Protein AF-A0A924Z8R0-F1 (afdb_monomer_lite)

Secondary structure (DSSP, 8-state):
---PPPPHHHHHHTTTTGGG-EEEE-SS-EEEE-TT-TT-GGGSEEEESSPPPGGGHHHHHHHHIIIIITT-TT--EEEEEE-S--TT-PPPHHHHHHSEEEEEE-----TTSPPPPPP-SS--S-EEEEE--HHHHHHHHHHHHHTTS-TT-HHHHHHHHHHHHHHHHHHHHTTS---EEEEETTB--SSS--STTT----SS--EEEEEEEEPP---

Radius of gyration: 19.9 Å; chains: 1; bounding box: 44×35×58 Å

Foldseek 3Di:
DDQDDAPPLLCVVCLLQVVQWDWDDDPFFIAIARLVCLPPQSNFETEGQAQDEPVCVVVRVVVSCVRGVPPPPSHQKYKYWYRAFCPPDDHHPVLVVFWDKDKDWAADDDPPDDDDDPDDPDPQVDKDKDFDPCVPCVVVVLVLLLVPPDPPPSPVSSVVVSVSVVSVVVCVVVVSDTDIAMPTNPHRPSVSRPPRPPPNDHDDTGMIMMIMGRDDDDD

pLDDT: mean 75.54, std 18.57, range [22.17, 95.56]

Structure (mmCIF, N/CA/C/O backbone):
data_AF-A0A924Z8R0-F1
#
_entry.id   AF-A0A924Z8R0-F1
#
loop_
_atom_site.group_PDB
_atom_site.id
_atom_site.type_symbol
_atom_site.label_atom_id
_atom_site.label_alt_id
_atom_site.label_comp_id
_atom_site.label_asym_id
_atom_site.label_entity_id
_atom_site.label_seq_id
_atom_site.pdbx_PDB_ins_code
_atom_site.Cartn_x
_atom_site.Cartn_y
_atom_site.Cartn_z
_atom_site.occupancy
_atom_site.B_iso_or_equiv
_atom_site.auth_seq_id
_atom_site.auth_comp_id
_atom_site.auth_asym_id
_atom_site.auth_atom_id
_atom_site.pdbx_PDB_model_num
ATOM 1 N N . MET A 1 1 ? -20.589 -13.938 4.435 1.00 45.47 1 MET A N 1
ATOM 2 C CA . MET A 1 1 ? -20.603 -12.456 4.492 1.00 45.47 1 MET A CA 1
ATOM 3 C C . MET A 1 1 ? -20.112 -11.920 3.158 1.00 45.47 1 MET A C 1
ATOM 5 O O . MET A 1 1 ? -19.122 -12.464 2.680 1.00 45.47 1 MET A O 1
ATOM 9 N N . PRO A 1 2 ? -20.768 -10.913 2.559 1.00 46.19 2 PRO A N 1
ATOM 10 C CA . PRO A 1 2 ? -20.310 -10.342 1.298 1.00 46.19 2 PRO A CA 1
ATOM 11 C C . PRO A 1 2 ? -18.936 -9.692 1.486 1.00 46.19 2 PRO A C 1
ATOM 13 O O . PRO A 1 2 ? -18.680 -9.018 2.488 1.00 46.19 2 PRO A O 1
ATOM 16 N N . LEU A 1 3 ? -18.044 -9.938 0.530 1.00 54.59 3 LEU A N 1
ATOM 17 C CA . LEU A 1 3 ? -16.771 -9.244 0.431 1.00 54.59 3 LEU A CA 1
ATOM 18 C C . LEU A 1 3 ? -17.096 -7.776 0.121 1.00 54.59 3 LEU A C 1
ATOM 20 O O . LEU A 1 3 ? -17.642 -7.478 -0.936 1.00 54.59 3 LEU A O 1
ATOM 24 N N . ILE A 1 4 ? -16.840 -6.872 1.065 1.00 70.12 4 ILE A N 1
ATOM 25 C CA . ILE A 1 4 ? -16.970 -5.437 0.803 1.00 70.12 4 ILE A CA 1
ATOM 26 C C . ILE A 1 4 ? -15.694 -5.014 0.091 1.00 70.12 4 ILE A C 1
ATOM 28 O O . ILE A 1 4 ? -14.604 -5.132 0.661 1.00 70.12 4 ILE A O 1
ATOM 32 N N . ASP A 1 5 ? -15.826 -4.541 -1.144 1.00 72.12 5 ASP A N 1
ATOM 33 C CA . ASP A 1 5 ? -14.703 -3.921 -1.827 1.00 72.12 5 ASP A CA 1
ATOM 34 C C . ASP A 1 5 ? -14.447 -2.528 -1.238 1.00 72.12 5 ASP A C 1
ATOM 36 O O . ASP A 1 5 ? -15.386 -1.743 -1.067 1.00 72.12 5 ASP A O 1
ATOM 40 N N . PRO A 1 6 ? -13.187 -2.208 -0.896 1.00 75.62 6 PRO A N 1
ATOM 41 C CA . PRO A 1 6 ? -12.850 -0.875 -0.436 1.00 75.62 6 PRO A CA 1
ATOM 42 C C . PRO A 1 6 ? -13.004 0.142 -1.584 1.00 75.62 6 PRO A C 1
ATOM 44 O O . PRO A 1 6 ? -13.028 -0.240 -2.760 1.00 75.62 6 PRO A O 1
ATOM 47 N N . PRO A 1 7 ? -13.085 1.446 -1.271 1.00 78.50 7 PRO A N 1
ATOM 48 C CA . PRO A 1 7 ? -13.105 2.483 -2.296 1.00 78.50 7 PRO A CA 1
ATOM 49 C C . PRO A 1 7 ? -11.844 2.431 -3.165 1.00 78.50 7 PRO A C 1
ATOM 51 O O . PRO A 1 7 ? -10.823 1.865 -2.769 1.00 78.50 7 PRO A O 1
ATOM 54 N N . LEU A 1 8 ? -11.912 3.027 -4.361 1.00 77.69 8 LEU A N 1
ATOM 55 C CA . LEU A 1 8 ? -10.840 2.957 -5.361 1.00 77.69 8 LEU A CA 1
ATOM 56 C C . LEU A 1 8 ? -9.472 3.373 -4.800 1.00 77.69 8 LEU A C 1
ATOM 58 O O . LEU A 1 8 ? -8.494 2.670 -5.036 1.00 77.69 8 LEU A O 1
ATOM 62 N N . SER A 1 9 ? -9.421 4.447 -4.005 1.00 77.62 9 SER A N 1
ATOM 63 C CA . SER A 1 9 ? -8.202 4.919 -3.333 1.00 77.62 9 SER A CA 1
ATOM 64 C C . SER A 1 9 ? -7.510 3.806 -2.544 1.00 77.62 9 SER A C 1
ATOM 66 O O . SER A 1 9 ? -6.328 3.528 -2.734 1.00 77.62 9 SER A O 1
ATOM 68 N N . TRP A 1 10 ? -8.280 3.081 -1.740 1.00 79.12 10 TRP A N 1
ATOM 69 C CA . TRP A 1 10 ? -7.789 1.973 -0.931 1.00 79.12 10 TRP A CA 1
ATOM 70 C C . TRP A 1 10 ? -7.533 0.700 -1.744 1.00 79.12 10 TRP A C 1
ATOM 72 O O . TRP A 1 10 ? -6.612 -0.051 -1.434 1.00 79.12 10 TRP A O 1
ATOM 82 N N . ARG A 1 11 ? -8.284 0.444 -2.822 1.00 81.00 11 ARG A N 1
ATOM 83 C CA . ARG A 1 11 ? -7.977 -0.665 -3.746 1.00 81.00 11 ARG A CA 1
ATOM 84 C C . ARG A 1 11 ? -6.598 -0.497 -4.375 1.00 81.00 11 ARG A C 1
ATOM 86 O O . ARG A 1 11 ? -5.865 -1.483 -4.464 1.00 81.00 11 ARG A O 1
ATOM 93 N N . THR A 1 12 ? -6.256 0.723 -4.782 1.00 75.31 12 THR A N 1
ATOM 94 C CA . THR A 1 12 ? -4.938 1.040 -5.338 1.00 75.31 12 THR A CA 1
ATOM 95 C C . THR A 1 12 ? -3.857 0.954 -4.271 1.00 75.31 12 THR A C 1
ATOM 97 O O . THR A 1 12 ? -2.838 0.316 -4.515 1.00 75.31 12 THR A O 1
ATOM 100 N N . GLU A 1 13 ? -4.103 1.472 -3.064 1.00 77.69 13 GLU A N 1
ATOM 101 C CA . GLU A 1 13 ? -3.151 1.352 -1.949 1.00 77.69 13 GLU A CA 1
ATOM 102 C C . GLU A 1 13 ? -2.808 -0.114 -1.640 1.00 77.69 13 GLU A C 1
ATOM 104 O O . GLU A 1 13 ? -1.662 -0.480 -1.373 1.00 77.69 13 GLU A O 1
ATOM 109 N N . PHE A 1 14 ? -3.796 -1.002 -1.764 1.00 78.19 14 PHE A N 1
ATOM 110 C CA . PHE A 1 14 ? -3.580 -2.428 -1.583 1.00 78.19 14 PHE A CA 1
ATOM 111 C C . PHE A 1 14 ? -3.133 -3.165 -2.835 1.00 78.19 14 PHE A C 1
ATOM 113 O O . PHE A 1 14 ? -2.886 -4.354 -2.711 1.00 78.19 14 PHE A O 1
ATOM 120 N N . ILE A 1 15 ? -2.980 -2.563 -4.015 1.00 77.25 15 ILE A N 1
ATOM 121 C CA . ILE A 1 15 ? -2.815 -3.328 -5.267 1.00 77.25 15 ILE A CA 1
ATOM 122 C C . ILE A 1 15 ? -1.658 -4.344 -5.208 1.00 77.25 15 ILE A C 1
ATOM 124 O O . ILE A 1 15 ? -1.820 -5.502 -5.595 1.00 77.25 15 ILE A O 1
ATOM 128 N N . LEU A 1 16 ? -0.531 -3.961 -4.597 1.00 76.38 16 LEU A N 1
ATOM 129 C CA . LEU A 1 16 ? 0.653 -4.817 -4.436 1.00 76.38 16 LEU A CA 1
ATOM 130 C C . LEU A 1 16 ? 0.544 -5.816 -3.273 1.00 76.38 16 LEU A C 1
ATOM 132 O O . LEU A 1 16 ? 1.262 -6.816 -3.225 1.00 76.38 16 LEU A O 1
ATOM 136 N N . HIS A 1 17 ? -0.341 -5.544 -2.318 1.00 78.00 17 HIS A N 1
ATOM 137 C CA . HIS A 1 17 ? -0.505 -6.298 -1.074 1.00 78.00 17 HIS A CA 1
ATOM 138 C C . HIS A 1 17 ? -1.787 -7.133 -1.052 1.00 78.00 17 HIS A C 1
ATOM 140 O O . HIS A 1 17 ? -1.912 -8.043 -0.235 1.00 78.00 17 HIS A O 1
ATOM 146 N N . ARG A 1 18 ? -2.709 -6.883 -1.987 1.00 79.00 18 ARG A N 1
ATOM 147 C CA . ARG A 1 18 ? -4.044 -7.469 -2.082 1.00 79.00 18 ARG A CA 1
ATOM 148 C C . ARG A 1 18 ? -4.028 -8.993 -2.036 1.00 79.00 18 ARG A C 1
ATOM 150 O O . ARG A 1 18 ? -4.877 -9.529 -1.332 1.00 79.00 18 ARG A O 1
ATOM 157 N N . PRO A 1 19 ? -3.092 -9.712 -2.696 1.00 79.75 19 PRO A N 1
ATOM 158 C CA . PRO A 1 19 ? -3.053 -11.172 -2.602 1.00 79.75 19 PRO A CA 1
ATOM 159 C C . PRO A 1 19 ? -2.764 -11.699 -1.191 1.00 79.75 19 PRO A C 1
ATOM 161 O O . PRO A 1 19 ? -3.078 -12.845 -0.897 1.00 79.75 19 PRO A O 1
ATOM 164 N N . ALA A 1 20 ? -2.121 -10.896 -0.341 1.00 82.06 20 ALA A N 1
ATOM 165 C CA . ALA A 1 20 ? -1.782 -11.250 1.034 1.00 82.06 20 ALA A CA 1
ATOM 166 C C . ALA A 1 20 ? -2.708 -10.588 2.069 1.00 82.06 20 ALA A C 1
ATOM 168 O O . ALA A 1 20 ? -2.547 -10.842 3.262 1.00 82.06 20 ALA A O 1
ATOM 169 N N . ALA A 1 21 ? -3.642 -9.740 1.626 1.00 86.88 21 ALA A N 1
ATOM 170 C CA . ALA A 1 21 ? -4.527 -8.982 2.494 1.00 86.88 21 ALA A CA 1
ATOM 171 C C . ALA A 1 21 ? -5.828 -9.749 2.764 1.00 86.88 21 ALA A C 1
ATOM 173 O O . ALA A 1 21 ? -6.568 -10.105 1.845 1.00 86.88 21 ALA A O 1
ATOM 174 N N . GLN A 1 22 ? -6.144 -9.936 4.040 1.00 90.56 22 GLN A N 1
ATOM 175 C CA . GLN A 1 22 ? -7.456 -10.350 4.515 1.00 90.56 22 GLN A CA 1
ATOM 176 C C . GLN A 1 22 ? -8.307 -9.095 4.707 1.00 90.56 22 GLN A C 1
ATOM 178 O O . GLN A 1 22 ? -7.985 -8.245 5.537 1.00 90.56 22 GLN A O 1
ATOM 183 N N . ILE A 1 23 ? -9.391 -8.982 3.939 1.00 89.50 23 ILE A N 1
ATOM 184 C CA . ILE A 1 23 ? -10.324 -7.854 4.016 1.00 89.50 23 ILE A CA 1
ATOM 185 C C . ILE A 1 23 ? -11.683 -8.383 4.455 1.00 89.50 23 ILE A C 1
ATOM 187 O O . ILE A 1 23 ? -12.284 -9.208 3.769 1.00 89.50 23 ILE A O 1
ATOM 191 N N . THR A 1 24 ? -12.156 -7.922 5.609 1.00 90.81 24 THR A N 1
ATOM 192 C CA . THR A 1 24 ? -13.422 -8.373 6.199 1.00 90.81 24 THR A CA 1
ATOM 193 C C . THR A 1 24 ? -14.307 -7.188 6.547 1.00 90.81 24 THR A C 1
ATOM 195 O O . THR A 1 24 ? -13.890 -6.312 7.302 1.00 90.81 24 THR A O 1
ATOM 198 N N . GLY A 1 25 ? -15.543 -7.189 6.045 1.00 90.44 25 GLY A N 1
ATOM 199 C CA . GLY A 1 25 ? -16.549 -6.197 6.417 1.00 90.44 25 GLY A CA 1
ATOM 200 C C . GLY A 1 25 ? -16.995 -6.334 7.876 1.00 90.44 25 GLY A C 1
ATOM 201 O O . GLY A 1 25 ? -17.084 -7.443 8.420 1.00 90.44 25 GLY A O 1
ATOM 202 N N . ARG A 1 26 ? -17.285 -5.198 8.506 1.00 91.44 26 ARG A N 1
ATOM 203 C CA . ARG A 1 26 ? -17.927 -5.053 9.817 1.00 91.44 26 ARG A CA 1
ATOM 204 C C . ARG A 1 26 ? -19.049 -4.021 9.699 1.00 91.44 26 ARG A C 1
ATOM 206 O O . ARG A 1 26 ? -19.142 -3.323 8.696 1.00 91.44 26 ARG A O 1
ATOM 213 N N . ALA A 1 27 ? -19.911 -3.953 10.710 1.00 88.44 27 ALA A N 1
ATOM 214 C CA . ALA A 1 27 ? -21.029 -3.009 10.715 1.00 88.44 27 ALA A CA 1
ATOM 215 C C . ALA A 1 27 ? -20.557 -1.543 10.627 1.00 88.44 27 ALA A C 1
ATOM 217 O O . ALA A 1 27 ? -21.210 -0.720 9.996 1.00 88.44 27 ALA A O 1
ATOM 218 N N . ASP A 1 28 ? -19.403 -1.240 11.223 1.00 88.19 28 ASP A N 1
ATOM 219 C CA . ASP A 1 28 ? -18.863 0.107 11.409 1.00 88.19 28 ASP A CA 1
ATOM 220 C C . ASP A 1 28 ? -17.592 0.402 10.590 1.00 88.19 28 ASP A C 1
ATOM 222 O O . ASP A 1 28 ? -17.177 1.557 10.506 1.00 88.19 28 ASP A O 1
ATOM 226 N N . CYS A 1 29 ? -16.951 -0.616 10.006 1.00 92.19 29 CYS A N 1
ATOM 227 C CA . CYS A 1 29 ? -15.680 -0.467 9.293 1.00 92.19 29 CYS A CA 1
ATOM 228 C C . CYS A 1 29 ? -15.386 -1.632 8.334 1.00 92.19 29 CYS A C 1
ATOM 230 O O . CYS A 1 29 ? -16.093 -2.642 8.292 1.00 92.19 29 CYS A O 1
ATOM 232 N N . ILE A 1 30 ? -14.293 -1.517 7.583 1.00 92.12 30 ILE A N 1
ATOM 233 C CA . ILE A 1 30 ? -13.660 -2.640 6.885 1.00 92.12 30 ILE A CA 1
ATOM 234 C C . ILE A 1 30 ? -12.342 -2.940 7.599 1.00 92.12 30 ILE A C 1
ATOM 236 O O . ILE A 1 30 ? -11.487 -2.071 7.692 1.00 92.12 30 ILE A O 1
ATOM 240 N N . ALA A 1 31 ? -12.149 -4.160 8.095 1.00 93.44 31 ALA A N 1
ATOM 241 C CA . ALA A 1 31 ? -10.882 -4.553 8.709 1.00 93.44 31 ALA A CA 1
ATOM 242 C C . ALA A 1 31 ? -9.931 -5.120 7.650 1.00 93.44 31 ALA A C 1
ATOM 244 O O . ALA A 1 31 ? -10.287 -6.084 6.963 1.00 93.44 31 ALA A O 1
ATOM 245 N N . VAL A 1 32 ? -8.729 -4.551 7.557 1.00 91.75 32 VAL A N 1
ATOM 246 C CA . VAL A 1 32 ? -7.658 -4.999 6.660 1.00 91.75 32 VAL A CA 1
ATOM 247 C C . VAL A 1 32 ? -6.500 -5.548 7.476 1.00 91.75 32 VAL A C 1
ATOM 249 O O . VAL A 1 32 ? -6.034 -4.893 8.403 1.00 91.75 32 VAL A O 1
ATOM 252 N N . ARG A 1 33 ? -6.038 -6.753 7.131 1.00 92.81 33 ARG A N 1
ATOM 253 C CA . ARG A 1 33 ? -4.901 -7.421 7.779 1.00 92.81 33 ARG A CA 1
ATOM 254 C C . ARG A 1 33 ? -3.972 -8.035 6.748 1.00 92.81 33 ARG A C 1
ATOM 256 O O . ARG A 1 33 ? -4.427 -8.734 5.847 1.00 92.81 33 ARG A O 1
ATOM 263 N N . THR A 1 34 ? -2.671 -7.837 6.911 1.00 89.81 34 THR A N 1
ATOM 264 C CA . THR A 1 34 ? -1.639 -8.368 6.010 1.00 89.81 34 THR A CA 1
ATOM 265 C C . THR A 1 34 ? -0.589 -9.124 6.819 1.00 89.81 34 THR A C 1
ATOM 267 O O . THR A 1 34 ? 0.529 -8.649 7.005 1.00 89.81 34 THR A O 1
ATOM 270 N N . ASP A 1 35 ? -0.943 -10.305 7.335 1.00 86.62 35 ASP A N 1
ATOM 271 C CA . ASP A 1 35 ? -0.138 -11.038 8.335 1.00 86.62 35 ASP A CA 1
ATOM 272 C C . ASP A 1 35 ? 1.314 -11.303 7.885 1.00 86.62 35 ASP A C 1
ATOM 274 O O . ASP A 1 35 ? 2.239 -11.276 8.689 1.00 86.62 35 ASP A O 1
ATOM 278 N N . ARG A 1 36 ? 1.548 -11.479 6.576 1.00 83.06 36 ARG A N 1
ATOM 279 C CA . ARG A 1 36 ? 2.895 -11.681 6.001 1.00 83.06 36 ARG A CA 1
ATOM 280 C C . ARG A 1 36 ? 3.756 -10.411 5.937 1.00 83.06 36 ARG A C 1
ATOM 282 O O . ARG A 1 36 ? 4.860 -10.459 5.399 1.00 83.06 36 ARG A O 1
ATOM 289 N N . ASN A 1 37 ? 3.242 -9.270 6.387 1.00 83.62 37 ASN A N 1
ATOM 290 C CA . ASN A 1 37 ? 3.955 -7.999 6.408 1.00 83.62 37 ASN A CA 1
ATOM 291 C C . ASN A 1 37 ? 3.505 -7.140 7.608 1.00 83.62 37 ASN A C 1
ATOM 293 O O . ASN A 1 37 ? 2.769 -6.170 7.418 1.00 83.62 37 ASN A O 1
ATOM 297 N N . PRO A 1 38 ? 3.898 -7.499 8.845 1.00 85.19 38 PRO A N 1
ATOM 298 C CA . PRO A 1 38 ? 3.450 -6.817 10.063 1.00 85.19 38 PRO A CA 1
ATOM 299 C C . PRO A 1 38 ? 3.946 -5.370 10.177 1.00 85.19 38 PRO A C 1
ATOM 301 O O . PRO A 1 38 ? 3.399 -4.608 10.957 1.00 85.19 38 PRO A O 1
ATOM 304 N N . THR A 1 39 ? 4.945 -4.960 9.396 1.00 82.75 39 THR A N 1
ATOM 305 C CA . THR A 1 39 ? 5.450 -3.578 9.384 1.00 82.75 39 THR A CA 1
ATOM 306 C C . THR A 1 39 ? 4.704 -2.672 8.401 1.00 82.75 39 THR A C 1
ATOM 308 O O . THR A 1 39 ? 4.959 -1.475 8.351 1.00 82.75 39 THR A O 1
ATOM 311 N N . PHE A 1 40 ? 3.769 -3.202 7.605 1.00 85.25 40 PHE A N 1
ATOM 312 C CA . PHE A 1 40 ? 2.986 -2.393 6.672 1.00 85.25 40 PHE A CA 1
ATOM 313 C C . PHE A 1 40 ? 1.759 -1.801 7.363 1.00 85.25 40 PHE A C 1
ATOM 315 O O . PHE A 1 40 ? 0.721 -2.456 7.430 1.00 85.25 40 PHE A O 1
ATOM 322 N N . HIS A 1 41 ? 1.885 -0.560 7.838 1.00 87.12 41 HIS A N 1
ATOM 323 C CA . HIS A 1 41 ? 0.875 0.115 8.662 1.00 87.12 41 HIS A CA 1
ATOM 324 C C . HIS A 1 41 ? -0.515 0.120 8.019 1.00 87.12 41 HIS A C 1
ATOM 326 O O . HIS A 1 41 ? -1.487 -0.371 8.590 1.00 87.12 41 HIS A O 1
ATOM 332 N N . ARG A 1 42 ? -0.603 0.561 6.761 1.00 86.50 42 ARG A N 1
ATOM 333 C CA . ARG A 1 42 ? -1.869 0.587 6.012 1.00 86.50 42 ARG A CA 1
ATOM 334 C C . ARG A 1 42 ? -2.446 -0.808 5.760 1.00 86.50 42 ARG A C 1
ATOM 336 O O . ARG A 1 42 ? -3.649 -0.953 5.581 1.00 86.50 42 ARG A O 1
ATOM 343 N N . GLY A 1 43 ? -1.618 -1.851 5.813 1.00 89.19 43 GLY A N 1
ATOM 344 C CA . GLY A 1 43 ? -2.030 -3.250 5.704 1.00 89.19 43 GLY A CA 1
ATOM 345 C C . GLY A 1 43 ? -2.655 -3.848 6.958 1.00 89.19 43 GLY A C 1
ATOM 346 O O . GLY A 1 43 ? -3.080 -5.002 6.887 1.00 89.19 43 GLY A O 1
ATOM 347 N N . HIS A 1 44 ? -2.691 -3.106 8.067 1.00 92.62 44 HIS A N 1
ATOM 348 C CA . HIS A 1 44 ? -3.226 -3.515 9.364 1.00 92.62 44 HIS A CA 1
ATOM 349 C C . HIS A 1 44 ? -4.026 -2.363 9.961 1.00 92.62 44 HIS A C 1
ATOM 351 O O . HIS A 1 44 ? -3.542 -1.654 10.832 1.00 92.62 44 HIS A O 1
ATOM 357 N N . CYS A 1 45 ? -5.249 -2.144 9.485 1.00 93.81 45 CYS A N 1
ATOM 358 C CA . CYS A 1 45 ? -6.082 -1.051 9.984 1.00 93.81 45 CYS A CA 1
ATOM 359 C C . CYS A 1 45 ? -7.586 -1.326 9.811 1.00 93.81 45 CYS A C 1
ATOM 361 O O . CYS A 1 45 ? -7.995 -2.065 8.905 1.00 93.81 45 CYS A O 1
ATOM 363 N N . PRO A 1 46 ? -8.445 -0.740 10.664 1.00 94.12 46 PRO A N 1
ATOM 364 C CA . PRO A 1 46 ? -9.833 -0.497 10.320 1.00 94.12 46 PRO A CA 1
ATOM 365 C C . PRO A 1 46 ? -9.926 0.690 9.348 1.00 94.12 46 PRO A C 1
ATOM 367 O O . PRO A 1 46 ? -9.388 1.766 9.609 1.00 94.12 46 PRO A O 1
ATOM 370 N N . LEU A 1 47 ? -10.649 0.497 8.247 1.00 92.25 47 LEU A N 1
ATOM 371 C CA . LEU A 1 47 ? -11.047 1.550 7.318 1.00 92.25 47 LEU A CA 1
ATOM 372 C C . LEU A 1 47 ? -12.433 2.059 7.698 1.00 92.25 47 LEU A C 1
ATOM 374 O O . LEU A 1 47 ? -13.418 1.311 7.654 1.00 92.25 47 LEU A O 1
ATOM 378 N N . LEU A 1 48 ? -12.495 3.326 8.076 1.00 91.06 48 LEU A N 1
ATOM 379 C CA . LEU A 1 48 ? -13.697 4.032 8.481 1.00 91.06 48 LEU A CA 1
ATOM 380 C C . LEU A 1 48 ? -14.274 4.801 7.295 1.00 91.06 48 LEU A C 1
ATOM 382 O O . LEU A 1 48 ? -13.539 5.371 6.490 1.00 91.06 48 LEU A O 1
ATOM 386 N N . ARG A 1 49 ? -15.607 4.855 7.221 1.00 86.50 49 ARG A N 1
ATOM 387 C CA . ARG A 1 49 ? -16.306 5.641 6.193 1.00 86.50 49 ARG A CA 1
ATOM 388 C C . ARG A 1 49 ? -16.122 7.147 6.344 1.00 86.50 49 ARG A C 1
ATOM 390 O O . ARG A 1 49 ? -16.236 7.839 5.345 1.00 86.50 49 ARG A O 1
ATOM 397 N N . GLY A 1 50 ? -15.897 7.597 7.576 1.00 85.31 50 GLY A N 1
ATOM 398 C CA . GLY A 1 50 ? -15.814 8.984 8.019 1.00 85.31 50 GLY A CA 1
ATOM 399 C C . GLY A 1 50 ? -14.667 9.153 9.008 1.00 85.31 50 GLY A C 1
ATOM 400 O O . GLY A 1 50 ? -14.257 8.171 9.637 1.00 85.31 50 GLY A O 1
ATOM 401 N N . ALA A 1 51 ? -14.174 10.382 9.169 1.00 83.75 51 ALA A N 1
ATOM 402 C CA . ALA A 1 51 ? -13.314 10.694 10.304 1.00 83.75 51 ALA A CA 1
ATOM 403 C C . ALA A 1 51 ? -14.094 10.424 11.609 1.00 83.75 51 ALA A C 1
ATOM 405 O O . ALA A 1 51 ? -15.274 10.780 11.687 1.00 83.75 51 ALA A O 1
ATOM 406 N N . PRO A 1 52 ? -13.497 9.747 12.607 1.00 85.62 52 PRO A N 1
ATOM 407 C CA . PRO A 1 52 ? -14.141 9.595 13.910 1.00 85.62 52 PRO A CA 1
ATOM 408 C C . PRO A 1 52 ? -14.260 10.966 14.584 1.00 85.62 52 PRO A C 1
ATOM 410 O O . PRO A 1 52 ? -13.459 11.836 14.283 1.00 85.62 52 PRO A O 1
ATOM 413 N N . ALA A 1 53 ? -15.206 11.166 15.503 1.00 85.00 53 ALA A N 1
ATOM 414 C CA . ALA A 1 53 ? -15.144 12.309 16.416 1.00 85.00 53 ALA A CA 1
ATOM 415 C C . ALA A 1 53 ? -14.087 12.065 17.513 1.00 85.00 53 ALA A C 1
ATOM 417 O O . ALA A 1 53 ? -13.723 10.915 17.774 1.00 85.00 53 ALA A O 1
ATOM 418 N N . ASP A 1 54 ? -13.647 13.113 18.218 1.00 83.12 54 ASP A N 1
ATOM 419 C CA . ASP A 1 54 ? -12.715 12.973 19.354 1.00 83.12 54 ASP A CA 1
ATOM 420 C C . ASP A 1 54 ? -13.235 12.001 20.420 1.00 83.12 54 ASP A C 1
ATOM 422 O O . ASP A 1 54 ? -12.493 11.167 20.944 1.00 83.12 54 ASP A O 1
ATOM 426 N N . THR A 1 55 ? -14.537 12.061 20.701 1.00 84.00 55 THR A N 1
ATOM 427 C CA . THR A 1 55 ? -15.216 11.178 21.660 1.00 84.00 55 THR A CA 1
ATOM 428 C C . THR A 1 55 ? -15.202 9.710 21.235 1.00 84.00 55 THR A C 1
ATOM 430 O O . THR A 1 55 ? -15.324 8.826 22.081 1.00 84.00 55 THR A O 1
ATOM 433 N N . ASP A 1 56 ? -15.011 9.429 19.944 1.00 87.50 56 ASP A N 1
ATOM 434 C CA . ASP A 1 56 ? -15.004 8.072 19.400 1.00 87.50 56 ASP A CA 1
ATOM 435 C C . ASP A 1 56 ? -13.600 7.461 19.355 1.00 87.50 56 ASP A C 1
ATOM 437 O O . ASP A 1 56 ? -13.465 6.258 19.112 1.00 87.50 56 ASP A O 1
ATOM 441 N N . LEU A 1 57 ? -12.538 8.245 19.568 1.00 87.19 57 LEU A N 1
ATOM 442 C CA . LEU A 1 57 ? -11.166 7.795 19.326 1.00 87.19 57 LEU A CA 1
ATOM 443 C C . LEU A 1 57 ? -10.785 6.592 20.199 1.00 87.19 57 LEU A C 1
ATOM 445 O O . LEU A 1 57 ? -10.213 5.616 19.704 1.00 87.19 57 LEU A O 1
ATOM 449 N N . ALA A 1 58 ? -11.180 6.608 21.475 1.00 89.06 58 ALA A N 1
ATOM 450 C CA . ALA A 1 58 ? -10.980 5.485 22.391 1.00 89.06 58 ALA A CA 1
ATOM 451 C C . ALA A 1 58 ? -11.686 4.212 21.892 1.00 89.06 58 ALA A C 1
ATOM 453 O O . ALA A 1 58 ? -11.097 3.129 21.877 1.00 89.06 58 ALA A O 1
ATOM 454 N N . HIS A 1 59 ? -12.919 4.349 21.394 1.00 91.06 59 HIS A N 1
ATOM 455 C CA . HIS A 1 59 ? -13.643 3.240 20.784 1.00 91.06 59 HIS A CA 1
ATOM 456 C C . HIS A 1 59 ? -12.914 2.718 19.537 1.00 91.06 59 HIS A C 1
ATOM 458 O O . HIS A 1 59 ? -12.754 1.508 19.378 1.00 91.06 59 HIS A O 1
ATOM 464 N N . ARG A 1 60 ? -12.407 3.600 18.664 1.00 91.44 60 ARG A N 1
ATOM 465 C CA . ARG A 1 60 ? -11.663 3.187 17.460 1.00 91.44 60 ARG A CA 1
ATOM 466 C C . ARG A 1 60 ? -10.361 2.461 17.788 1.00 91.44 60 ARG A C 1
ATOM 468 O O . ARG A 1 60 ? -10.068 1.459 17.136 1.00 91.44 60 ARG A O 1
ATOM 475 N N . ARG A 1 61 ? -9.633 2.883 18.826 1.00 91.75 61 ARG A N 1
ATOM 476 C CA . ARG A 1 61 ? -8.457 2.155 19.337 1.00 91.75 61 ARG A CA 1
ATOM 477 C C . ARG A 1 61 ? -8.836 0.755 19.829 1.00 91.75 61 ARG A C 1
ATOM 479 O O . ARG A 1 61 ? -8.244 -0.222 19.383 1.00 91.75 61 ARG A O 1
ATOM 486 N N . ALA A 1 62 ? -9.905 0.624 20.615 1.00 93.00 62 ALA A N 1
ATOM 487 C CA . ALA A 1 62 ? -10.387 -0.687 21.059 1.00 93.00 62 ALA A CA 1
ATOM 488 C C . ALA A 1 62 ? -10.812 -1.598 19.885 1.00 93.00 62 ALA A C 1
ATOM 490 O O . ALA A 1 62 ? -10.590 -2.815 19.903 1.00 93.00 62 ALA A O 1
ATOM 491 N N . ARG A 1 63 ? -11.390 -1.020 18.819 1.00 94.44 63 ARG A N 1
ATOM 492 C CA . ARG A 1 63 ? -11.700 -1.751 17.579 1.00 94.44 63 ARG A CA 1
ATOM 493 C C . ARG A 1 63 ? -10.437 -2.204 16.857 1.00 94.44 63 ARG A C 1
ATOM 495 O O . ARG A 1 63 ? -10.409 -3.345 16.401 1.00 94.44 63 ARG A O 1
ATOM 502 N N . PHE A 1 64 ? -9.408 -1.361 16.770 1.00 95.50 64 PHE A N 1
ATOM 503 C CA . PHE A 1 64 ? -8.102 -1.762 16.247 1.00 95.50 64 PHE A CA 1
ATOM 504 C C . PHE A 1 64 ? -7.543 -2.948 17.036 1.00 95.50 64 PHE A C 1
ATOM 506 O O . PHE A 1 64 ? -7.202 -3.967 16.437 1.00 95.50 64 PHE A O 1
ATOM 513 N N . ASP A 1 65 ? -7.533 -2.872 18.366 1.00 95.31 65 ASP A N 1
ATOM 514 C CA . ASP A 1 65 ? -6.995 -3.952 19.192 1.00 95.31 65 ASP A CA 1
ATOM 515 C C . ASP A 1 65 ? -7.742 -5.266 18.958 1.00 95.31 65 ASP A C 1
ATOM 517 O O . ASP A 1 65 ? -7.130 -6.300 18.699 1.00 95.31 65 ASP A O 1
ATOM 521 N N . THR A 1 66 ? -9.073 -5.217 18.938 1.00 95.56 66 THR A N 1
ATOM 522 C CA . THR A 1 66 ? -9.915 -6.408 18.760 1.00 95.56 66 THR A CA 1
ATOM 523 C C . THR A 1 66 ? -9.796 -7.010 17.358 1.00 95.56 66 THR A C 1
ATOM 525 O O . THR A 1 66 ? -9.720 -8.227 17.194 1.00 95.56 66 THR A O 1
ATOM 528 N N . LEU A 1 67 ? -9.840 -6.172 16.320 1.00 95.25 67 LEU A N 1
ATOM 529 C CA . LEU A 1 67 ? -9.947 -6.635 14.934 1.00 95.25 67 LEU A CA 1
ATOM 530 C C . LEU A 1 67 ? -8.586 -6.905 14.295 1.00 95.25 67 LEU A C 1
ATOM 532 O O . LEU A 1 67 ? -8.493 -7.758 13.410 1.00 95.25 67 LEU A O 1
ATOM 536 N N . ILE A 1 68 ? -7.561 -6.163 14.714 1.00 95.56 68 ILE A N 1
ATOM 537 C CA . ILE A 1 68 ? -6.261 -6.084 14.051 1.00 95.56 68 ILE A CA 1
ATOM 538 C C . ILE A 1 68 ? -5.137 -6.549 14.979 1.00 95.56 68 ILE A C 1
ATOM 540 O O . ILE A 1 68 ? -4.360 -7.403 14.568 1.00 95.56 68 ILE A O 1
ATOM 544 N N . ALA A 1 69 ? -5.038 -6.066 16.220 1.00 94.94 69 ALA A N 1
ATOM 545 C CA . ALA A 1 69 ? -3.870 -6.361 17.062 1.00 94.94 69 ALA A CA 1
ATOM 546 C C . ALA A 1 69 ? -3.937 -7.709 17.801 1.00 94.94 69 ALA A C 1
ATOM 548 O O . ALA A 1 69 ? -2.900 -8.327 18.049 1.00 94.94 69 ALA A O 1
ATOM 549 N N . ALA A 1 70 ? -5.137 -8.177 18.151 1.00 93.50 70 ALA A N 1
ATOM 550 C CA . ALA A 1 70 ? -5.334 -9.365 18.975 1.00 93.50 70 ALA A CA 1
ATOM 551 C C . ALA A 1 70 ? -4.608 -10.593 18.398 1.00 93.50 70 ALA A C 1
ATOM 553 O O . ALA A 1 70 ? -4.792 -10.957 17.233 1.00 93.50 70 ALA A O 1
ATOM 554 N N . GLY A 1 71 ? -3.763 -11.217 19.227 1.00 91.50 71 GLY A N 1
ATOM 555 C CA . GLY A 1 71 ? -2.956 -12.384 18.855 1.00 91.50 71 GLY A CA 1
ATOM 556 C C . GLY A 1 71 ? -1.779 -12.091 17.916 1.00 91.50 71 GLY A C 1
ATOM 557 O O . GLY A 1 71 ? -1.173 -13.029 17.405 1.00 91.50 71 GLY A O 1
ATOM 558 N N . ARG A 1 72 ? -1.438 -10.818 17.667 1.00 91.69 72 ARG A N 1
ATOM 559 C CA . ARG A 1 72 ? -0.362 -10.414 16.746 1.00 91.69 72 ARG A CA 1
ATOM 560 C C . ARG A 1 72 ? 0.713 -9.601 17.472 1.00 91.69 72 ARG A C 1
ATOM 562 O O . ARG A 1 72 ? 0.833 -8.396 17.248 1.00 91.69 72 ARG A O 1
ATOM 569 N N . PRO A 1 73 ? 1.569 -10.247 18.286 1.00 89.56 73 PRO A N 1
ATOM 570 C CA . PRO A 1 73 ? 2.613 -9.569 19.046 1.00 89.56 73 PRO A CA 1
ATOM 571 C C . PRO A 1 73 ? 3.745 -9.026 18.171 1.00 89.56 73 PRO A C 1
ATOM 573 O O . PRO A 1 73 ? 4.716 -8.548 18.728 1.00 89.56 73 PRO A O 1
ATOM 576 N N . ALA A 1 74 ? 3.679 -9.096 16.839 1.00 88.12 74 ALA A N 1
ATOM 577 C CA . ALA A 1 74 ? 4.619 -8.426 15.936 1.00 88.12 74 ALA A CA 1
ATOM 578 C C . ALA A 1 74 ? 4.140 -7.025 15.506 1.00 88.12 74 ALA A C 1
ATOM 580 O O . ALA A 1 74 ? 4.926 -6.257 14.958 1.00 88.12 74 ALA A O 1
ATOM 581 N N . LEU A 1 75 ? 2.868 -6.677 15.744 1.00 91.06 75 LEU A N 1
ATOM 582 C CA . LEU A 1 75 ? 2.351 -5.339 15.461 1.00 91.06 75 LEU A CA 1
ATOM 583 C C . LEU A 1 75 ? 2.823 -4.359 16.546 1.00 91.06 75 LEU A C 1
ATOM 585 O O . LEU A 1 75 ? 2.695 -4.620 17.744 1.00 91.06 75 LEU A O 1
ATOM 589 N N . ARG A 1 76 ? 3.423 -3.250 16.109 1.00 89.25 76 ARG A N 1
ATOM 590 C CA . ARG A 1 76 ? 4.063 -2.211 16.945 1.00 89.25 76 ARG A CA 1
ATOM 591 C C . ARG A 1 76 ? 3.550 -0.803 16.615 1.00 89.25 76 ARG A C 1
ATOM 593 O O . ARG A 1 76 ? 4.219 0.181 16.901 1.00 89.25 76 ARG A O 1
ATOM 600 N N . HIS A 1 77 ? 2.401 -0.718 15.956 1.00 90.50 77 HIS A N 1
ATOM 601 C CA . HIS A 1 77 ? 1.787 0.530 15.518 1.00 90.50 77 HIS A CA 1
ATOM 602 C C . HIS A 1 77 ? 0.271 0.443 15.679 1.00 90.50 77 HIS A C 1
ATOM 604 O O . HIS A 1 77 ? -0.292 -0.653 15.750 1.00 90.50 77 HIS A O 1
ATOM 610 N N . VAL A 1 78 ? -0.379 1.605 15.666 1.00 92.19 78 VAL A N 1
ATOM 611 C CA . VAL A 1 78 ? -1.826 1.731 15.481 1.00 92.19 78 VAL A CA 1
ATOM 612 C C . VAL A 1 78 ? -2.057 2.562 14.230 1.00 92.19 78 VAL A C 1
ATOM 614 O O . VAL A 1 78 ? -1.529 3.665 14.121 1.00 92.19 78 VAL A O 1
ATOM 617 N N . ALA A 1 79 ? -2.840 2.032 13.295 1.00 93.25 79 ALA A N 1
ATOM 618 C CA . ALA A 1 79 ? -3.205 2.727 12.068 1.00 93.25 79 ALA A CA 1
ATOM 619 C C . ALA A 1 79 ? -4.724 2.734 11.902 1.00 93.25 79 ALA A C 1
ATOM 621 O O . ALA A 1 79 ? -5.378 1.712 12.118 1.00 93.25 79 ALA A O 1
ATOM 622 N N . ILE A 1 80 ? -5.281 3.875 11.503 1.00 91.56 80 ILE A N 1
ATOM 623 C CA . ILE A 1 80 ? -6.699 4.043 11.171 1.00 91.56 80 ILE A CA 1
ATOM 624 C C . ILE A 1 80 ? -6.773 4.640 9.768 1.00 91.56 80 ILE A C 1
ATOM 626 O O . ILE A 1 80 ? -6.173 5.678 9.493 1.00 91.56 80 ILE A O 1
ATOM 630 N N . GLY A 1 81 ? -7.497 3.971 8.874 1.00 90.62 81 GLY A N 1
ATOM 631 C CA . GLY A 1 81 ? -7.745 4.480 7.531 1.00 90.62 81 GLY A CA 1
ATOM 632 C C . GLY A 1 81 ? -9.085 5.197 7.458 1.00 90.62 81 GLY A C 1
ATOM 633 O O . GLY A 1 81 ? -10.074 4.703 7.995 1.00 90.62 81 GLY A O 1
ATOM 634 N N . ILE A 1 82 ? -9.141 6.331 6.768 1.00 88.19 82 ILE A N 1
ATOM 635 C CA . ILE A 1 82 ? -10.378 7.064 6.495 1.00 88.19 82 ILE A CA 1
ATOM 636 C C . ILE A 1 82 ? -10.613 7.039 4.984 1.00 88.19 82 ILE A C 1
ATOM 638 O O . ILE A 1 82 ? -9.703 7.257 4.181 1.00 88.19 82 ILE A O 1
ATOM 642 N N . THR A 1 83 ? -11.832 6.695 4.573 1.00 84.31 83 THR A N 1
ATOM 643 C CA . THR A 1 83 ? -12.166 6.564 3.149 1.00 84.31 83 THR A CA 1
ATOM 644 C C . THR A 1 83 ? -12.823 7.799 2.549 1.00 84.31 83 THR A C 1
ATOM 646 O O . THR A 1 83 ? -12.860 7.912 1.326 1.00 84.31 83 THR A O 1
ATOM 649 N N . THR A 1 84 ? -13.387 8.684 3.371 1.00 79.31 84 THR A N 1
ATOM 650 C CA . THR A 1 84 ? -13.948 9.955 2.898 1.00 79.31 84 THR A CA 1
ATOM 651 C C . THR A 1 84 ? -12.842 10.881 2.404 1.00 79.31 84 THR A C 1
ATOM 653 O O . THR A 1 84 ? -11.798 10.959 3.056 1.00 79.31 84 THR A O 1
ATOM 656 N N . PRO A 1 85 ? -13.094 11.631 1.318 1.00 72.81 85 PRO A N 1
ATOM 657 C CA . PRO A 1 85 ? -12.259 12.758 0.929 1.00 72.81 85 PRO A CA 1
ATOM 658 C C . PRO A 1 85 ? -12.059 13.745 2.077 1.00 72.81 85 PRO A C 1
ATOM 660 O O . PRO A 1 85 ? -12.988 14.011 2.834 1.00 72.81 85 PRO A O 1
ATOM 663 N N . ARG A 1 86 ? -10.850 14.303 2.186 1.00 69.44 86 ARG A N 1
ATOM 664 C CA . ARG A 1 86 ? -10.520 15.339 3.179 1.00 69.44 86 ARG A CA 1
ATOM 665 C C . ARG A 1 86 ? -11.134 16.706 2.854 1.00 69.44 86 ARG A C 1
ATOM 667 O O . ARG A 1 86 ? -11.250 17.543 3.741 1.00 69.44 86 ARG A O 1
ATOM 674 N N . GLU A 1 87 ? -11.507 16.954 1.598 1.00 68.44 87 GLU A N 1
ATOM 675 C CA . GLU A 1 87 ? -12.002 18.261 1.146 1.00 68.44 87 GLU A CA 1
ATOM 676 C C . GLU A 1 87 ? -13.167 18.761 2.014 1.00 68.44 87 GLU A C 1
ATOM 678 O O . GLU A 1 87 ? -14.198 18.106 2.127 1.00 68.44 87 GLU A O 1
ATOM 683 N N . GLY A 1 88 ? -12.980 19.922 2.651 1.00 62.88 88 GLY A N 1
ATOM 684 C CA . GLY A 1 88 ? -13.994 20.558 3.498 1.00 62.88 88 GLY A CA 1
ATOM 685 C C . GLY A 1 88 ? -14.192 19.938 4.887 1.00 62.88 88 GLY A C 1
ATOM 686 O O . GLY A 1 88 ? -15.051 20.411 5.628 1.00 62.88 88 GLY A O 1
ATOM 687 N N . HIS A 1 89 ? -13.410 18.925 5.270 1.00 65.06 89 HIS A N 1
ATOM 688 C CA . HIS A 1 89 ? -13.520 18.266 6.571 1.00 65.06 89 HIS A CA 1
ATOM 689 C C . HIS A 1 89 ? -12.323 18.596 7.471 1.00 65.06 89 HIS A C 1
ATOM 691 O O . HIS A 1 89 ? -11.173 18.321 7.125 1.00 65.06 89 HIS A O 1
ATOM 697 N N . SER A 1 90 ? -12.591 19.159 8.653 1.00 66.75 90 SER A N 1
ATOM 698 C CA . SER A 1 90 ? -11.600 19.234 9.726 1.00 66.75 90 SER A CA 1
ATOM 699 C C . SER A 1 90 ? -11.450 17.859 10.370 1.00 66.75 90 SER A C 1
ATOM 701 O O . SER A 1 90 ? -12.436 17.168 10.639 1.00 66.75 90 SER A O 1
ATOM 703 N N . LEU A 1 91 ? -10.206 17.451 10.606 1.00 69.25 91 LEU A N 1
ATOM 704 C CA . LEU A 1 91 ? -9.948 16.307 11.470 1.00 69.25 91 LEU A CA 1
ATOM 705 C C . LEU A 1 91 ? -10.147 16.743 12.927 1.00 69.25 91 LEU A C 1
ATOM 707 O O . LEU A 1 91 ? -9.924 17.914 13.230 1.00 69.25 91 LEU A O 1
ATOM 711 N N . PRO A 1 92 ? -10.573 15.833 13.812 1.00 70.56 92 PRO A N 1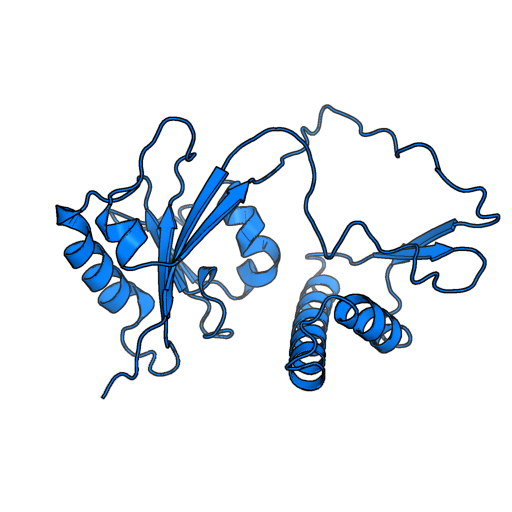
ATOM 712 C CA . PRO A 1 92 ? -10.626 16.120 15.239 1.00 70.56 92 PRO A CA 1
ATOM 713 C C . PRO A 1 92 ? -9.240 16.471 15.784 1.00 70.56 92 PRO A C 1
ATOM 715 O O . PRO A 1 92 ? -8.252 15.851 15.378 1.00 70.56 92 PRO A O 1
ATOM 718 N N . ASP A 1 93 ? -9.177 17.408 16.726 1.00 74.88 93 ASP A N 1
ATOM 719 C CA . ASP A 1 93 ? -7.914 17.928 17.261 1.00 74.88 93 ASP A CA 1
ATOM 720 C C . ASP A 1 93 ? -7.073 16.809 17.896 1.00 74.88 93 ASP A C 1
ATOM 722 O O . ASP A 1 93 ? -5.883 16.678 17.608 1.00 74.88 93 ASP A O 1
ATOM 726 N N . ARG A 1 94 ? -7.699 15.888 18.647 1.00 71.06 94 ARG A N 1
ATOM 727 C CA . ARG A 1 94 ? -6.957 14.799 19.314 1.00 71.06 94 ARG A CA 1
ATOM 728 C C . ARG A 1 94 ? -6.390 13.788 18.332 1.00 71.06 94 ARG A C 1
ATOM 730 O O . ARG A 1 94 ? -5.435 13.088 18.654 1.00 71.06 94 ARG A O 1
ATOM 737 N N . LEU A 1 95 ? -6.983 13.665 17.146 1.00 76.12 95 LEU A N 1
ATOM 738 C CA . LEU A 1 95 ? -6.449 12.790 16.110 1.00 76.12 95 LEU A CA 1
ATOM 739 C C . LEU A 1 95 ? -5.137 13.357 15.547 1.00 76.12 95 LEU A C 1
ATOM 741 O O . LEU A 1 95 ? -4.269 12.572 15.188 1.00 76.12 95 LEU A O 1
ATOM 745 N N . ALA A 1 96 ? -4.973 14.682 15.520 1.00 71.38 96 ALA A N 1
ATOM 746 C CA . ALA A 1 96 ? -3.716 15.325 15.146 1.00 71.38 96 ALA A CA 1
ATOM 747 C C . ALA A 1 96 ? -2.658 15.278 16.267 1.00 71.38 96 ALA A C 1
ATOM 749 O O . ALA A 1 96 ? -1.471 15.196 15.962 1.00 71.38 96 ALA A O 1
ATOM 750 N N . ASP A 1 97 ? -3.074 15.285 17.537 1.00 78.75 97 ASP A N 1
ATOM 751 C CA . ASP A 1 97 ? -2.151 15.214 18.683 1.00 78.75 97 ASP A CA 1
ATOM 752 C C . ASP A 1 97 ? -1.558 13.809 18.888 1.00 78.75 97 ASP A C 1
ATOM 754 O O . ASP A 1 97 ? -0.393 13.652 19.254 1.00 78.75 97 ASP A O 1
ATOM 758 N N . ASP A 1 98 ? -2.364 12.772 18.651 1.00 83.94 98 ASP A N 1
ATOM 759 C CA . ASP A 1 98 ? -2.020 11.385 18.974 1.00 83.94 98 ASP A CA 1
ATOM 760 C C . ASP A 1 98 ? -1.463 10.578 17.787 1.00 83.94 98 ASP A C 1
ATOM 762 O O . ASP A 1 98 ? -0.934 9.475 17.985 1.00 83.94 98 ASP A O 1
ATOM 766 N N . PHE A 1 99 ? -1.663 11.053 16.555 1.00 85.94 99 PHE A N 1
ATOM 767 C CA . PHE A 1 99 ? -1.301 10.338 15.334 1.00 85.94 99 PHE A CA 1
ATOM 768 C C . PHE A 1 99 ? -0.568 11.251 14.353 1.00 85.94 99 PHE A C 1
ATOM 770 O O . PHE A 1 99 ? -0.935 12.399 14.129 1.00 85.94 99 PHE A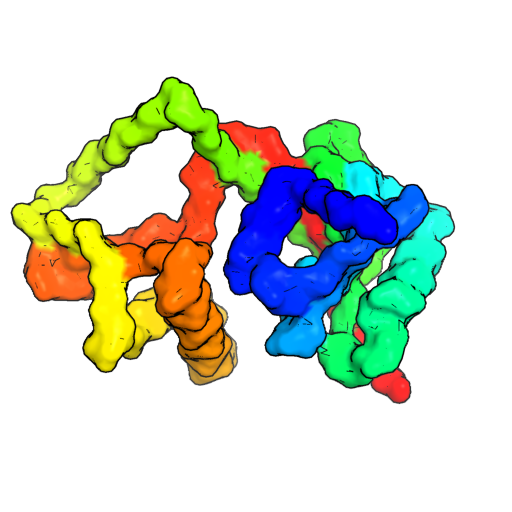 O 1
ATOM 777 N N . GLU A 1 100 ? 0.410 10.678 13.662 1.00 86.44 100 GLU A N 1
ATOM 778 C CA . GLU A 1 100 ? 0.932 11.226 12.422 1.00 86.44 100 GLU A CA 1
ATOM 779 C C . GLU A 1 100 ? -0.121 11.083 11.319 1.00 86.44 100 GLU A C 1
ATOM 781 O O . GLU A 1 100 ? -0.666 9.997 11.088 1.00 86.44 100 GLU A O 1
ATOM 786 N N . LEU A 1 101 ? -0.411 12.188 10.637 1.00 84.38 101 LEU A N 1
ATOM 787 C CA . LEU A 1 101 ? -1.403 12.248 9.572 1.00 84.38 101 LEU A CA 1
ATOM 788 C C . LEU A 1 101 ? -0.723 12.135 8.212 1.00 84.38 101 LEU A C 1
ATOM 790 O O . LEU A 1 101 ? 0.149 12.930 7.877 1.00 84.38 101 LEU A O 1
ATOM 794 N N . ASP A 1 102 ? -1.178 11.176 7.415 1.00 82.25 102 ASP A N 1
ATOM 795 C CA . ASP A 1 102 ? -0.731 10.948 6.046 1.00 82.25 102 ASP A CA 1
ATOM 796 C C . ASP A 1 102 ? -1.929 11.054 5.095 1.00 82.25 102 ASP A C 1
ATOM 798 O O . ASP A 1 102 ? -2.811 10.187 5.065 1.00 82.25 102 ASP A O 1
ATOM 802 N N . ASP A 1 103 ? -1.959 12.144 4.328 1.00 79.50 103 ASP A N 1
ATOM 803 C CA . ASP A 1 103 ? -2.927 12.364 3.262 1.00 79.50 103 ASP A CA 1
ATOM 804 C C . ASP A 1 103 ? -2.391 11.826 1.937 1.00 79.50 103 ASP A C 1
ATOM 806 O O . ASP A 1 103 ? -1.430 12.331 1.360 1.00 79.50 103 ASP A O 1
ATOM 810 N N . THR A 1 104 ? -3.090 10.842 1.386 1.00 75.75 104 THR A N 1
ATOM 811 C CA . THR A 1 104 ? -2.802 10.289 0.068 1.00 75.75 104 THR A CA 1
ATOM 812 C C . THR A 1 104 ? -3.838 10.779 -0.935 1.00 75.75 104 THR A C 1
ATOM 814 O O . THR A 1 104 ? -4.993 10.360 -0.912 1.00 75.75 104 THR A O 1
ATOM 817 N N . ALA A 1 105 ? -3.441 11.641 -1.868 1.00 76.75 105 ALA A N 1
ATOM 818 C CA . ALA A 1 105 ? -4.255 11.900 -3.051 1.00 76.75 105 ALA A CA 1
ATOM 819 C C . ALA A 1 105 ? -4.129 10.711 -4.011 1.00 76.75 105 ALA A C 1
ATOM 821 O O . ALA A 1 105 ? -3.014 10.343 -4.380 1.00 76.75 105 ALA A O 1
ATOM 822 N N . MET A 1 106 ? -5.259 10.117 -4.415 1.00 75.44 106 MET A N 1
ATOM 823 C CA . MET A 1 106 ? -5.278 9.077 -5.441 1.00 75.44 106 MET A CA 1
ATOM 824 C C . MET A 1 106 ? -5.700 9.667 -6.784 1.00 75.44 106 MET A C 1
ATOM 826 O O . MET A 1 106 ? -6.894 9.835 -7.041 1.00 75.44 106 MET A O 1
ATOM 830 N N . PRO A 1 107 ? -4.733 9.957 -7.650 1.00 74.56 107 PRO A N 1
ATOM 831 C CA . PRO A 1 107 ? -5.035 10.349 -9.000 1.00 74.56 107 PRO A CA 1
ATOM 832 C C . PRO A 1 107 ? -5.641 9.183 -9.807 1.00 74.56 107 PRO A C 1
ATOM 834 O O . PRO A 1 107 ? -5.153 8.054 -9.726 1.00 74.56 107 PRO A O 1
ATOM 837 N N . ALA A 1 108 ? -6.674 9.450 -10.616 1.00 76.00 108 ALA A N 1
ATOM 838 C CA . ALA A 1 108 ? -7.280 8.447 -11.500 1.00 76.00 108 ALA A CA 1
ATOM 839 C C . ALA A 1 108 ? -7.359 8.922 -12.960 1.00 76.00 108 ALA A C 1
ATOM 841 O O . ALA A 1 108 ? -7.903 9.986 -13.250 1.00 76.00 108 ALA A O 1
ATOM 842 N N . LEU A 1 109 ? -6.857 8.100 -13.887 1.00 77.50 109 LEU A N 1
ATOM 843 C CA . LEU A 1 109 ? -7.085 8.291 -15.318 1.00 77.50 109 LEU A CA 1
ATOM 844 C C . LEU A 1 109 ? -8.443 7.732 -15.701 1.00 77.50 109 LEU A C 1
ATOM 846 O O . LEU A 1 109 ? -8.805 6.614 -15.326 1.00 77.50 109 LEU A O 1
ATOM 850 N N . ARG A 1 110 ? -9.174 8.498 -16.503 1.00 77.31 110 ARG A N 1
ATOM 851 C CA . ARG A 1 110 ? -10.392 8.007 -17.125 1.00 77.31 110 ARG A CA 1
ATOM 852 C C . ARG A 1 110 ? -10.030 7.234 -18.387 1.00 77.31 110 ARG A C 1
ATOM 854 O O . ARG A 1 110 ? -9.164 7.646 -19.152 1.00 77.31 110 ARG A O 1
ATOM 861 N N . HIS A 1 111 ? -10.714 6.119 -18.612 1.00 74.00 111 HIS A N 1
ATOM 862 C CA . HIS A 1 111 ? -10.479 5.269 -19.781 1.00 74.00 111 HIS A CA 1
ATOM 863 C C . HIS A 1 111 ? -10.745 6.002 -21.113 1.00 74.00 111 HIS A C 1
ATOM 865 O O . HIS A 1 111 ? -10.184 5.644 -22.143 1.00 74.00 111 HIS A O 1
ATOM 871 N N . ASP A 1 112 ? -11.597 7.027 -21.101 1.00 83.25 112 ASP A N 1
ATOM 872 C CA . ASP A 1 112 ? -11.955 7.850 -22.262 1.00 83.25 112 ASP A CA 1
ATOM 873 C C . ASP A 1 112 ? -10.960 8.990 -22.543 1.00 83.25 112 ASP A C 1
ATOM 875 O O . ASP A 1 112 ? -11.129 9.719 -23.519 1.00 83.25 112 ASP A O 1
ATOM 879 N N . GLN A 1 113 ? -9.912 9.141 -21.729 1.00 76.88 113 GLN A N 1
ATOM 880 C CA . GLN A 1 113 ? -8.953 10.231 -21.849 1.00 76.88 113 GLN A CA 1
ATOM 881 C C . GLN A 1 113 ? -7.563 9.695 -22.227 1.00 76.88 113 GLN A C 1
ATOM 883 O O . GLN A 1 113 ? -6.759 9.373 -21.346 1.00 76.88 113 GLN A O 1
ATOM 888 N N . PRO A 1 114 ? -7.245 9.588 -23.531 1.00 69.62 114 PRO A N 1
ATOM 889 C CA . PRO A 1 114 ? -5.924 9.160 -23.962 1.00 69.62 114 PRO A CA 1
ATOM 890 C C . PRO A 1 114 ? -4.872 10.169 -23.496 1.00 69.62 114 PRO A C 1
ATOM 892 O O . PRO A 1 114 ? -4.935 11.359 -23.807 1.00 69.62 114 PRO A O 1
ATOM 895 N N . LEU A 1 115 ? -3.881 9.682 -22.752 1.00 75.69 115 LEU A N 1
ATOM 896 C CA . LEU A 1 115 ? -2.698 10.465 -22.433 1.00 75.69 115 LEU A CA 1
ATOM 897 C C . LEU A 1 115 ? -1.768 10.473 -23.640 1.00 75.69 115 LEU A C 1
ATOM 899 O O . LEU A 1 115 ? -1.244 9.433 -24.040 1.00 75.69 115 LEU A O 1
ATOM 903 N N . ALA A 1 116 ? -1.511 11.658 -24.185 1.00 72.50 116 ALA A N 1
ATOM 904 C CA . ALA A 1 116 ? -0.353 11.834 -25.041 1.00 72.50 116 ALA A CA 1
ATOM 905 C C . ALA A 1 116 ? 0.914 11.703 -24.173 1.00 72.50 116 ALA A C 1
ATOM 907 O O . ALA A 1 116 ? 0.978 12.314 -23.099 1.00 72.50 116 ALA A O 1
ATOM 908 N N . PRO A 1 117 ? 1.926 10.925 -24.598 1.00 68.19 117 PRO A N 1
ATOM 909 C CA . PRO A 1 117 ? 3.198 10.914 -23.898 1.00 68.19 117 PRO A CA 1
ATOM 910 C C . PRO A 1 117 ? 3.762 12.343 -23.875 1.00 68.19 117 PRO A C 1
ATOM 912 O O . PRO A 1 117 ? 3.694 13.043 -24.891 1.00 68.19 117 PRO A O 1
ATOM 915 N N . PRO A 1 118 ? 4.304 12.805 -22.735 1.00 69.38 118 PRO A N 1
ATOM 916 C CA . PRO A 1 118 ? 4.885 14.135 -22.663 1.00 69.38 118 PRO A CA 1
ATOM 917 C C . PRO A 1 118 ? 5.997 14.263 -23.705 1.00 69.38 118 PRO A C 1
ATOM 919 O O . PRO A 1 118 ? 6.789 13.334 -23.895 1.00 69.38 118 PRO A O 1
ATOM 922 N N . ALA A 1 119 ? 6.068 15.422 -24.365 1.00 69.50 119 ALA A N 1
ATOM 923 C CA . ALA A 1 119 ? 7.120 15.700 -25.334 1.00 69.50 119 ALA A CA 1
ATOM 924 C C . ALA A 1 119 ? 8.498 15.436 -24.704 1.00 69.50 119 ALA A C 1
ATOM 926 O O . ALA A 1 119 ? 8.777 15.843 -23.569 1.00 69.50 119 ALA A O 1
ATOM 927 N N . ALA A 1 120 ? 9.360 14.722 -25.428 1.00 64.44 120 ALA A N 1
ATOM 928 C CA . ALA A 1 120 ? 10.684 14.380 -24.937 1.00 64.44 120 ALA A CA 1
ATOM 929 C C . ALA A 1 120 ? 11.493 15.663 -24.686 1.00 64.44 120 ALA A C 1
ATOM 931 O O . ALA A 1 120 ? 11.909 16.342 -25.616 1.00 64.44 120 ALA A O 1
ATOM 932 N N . ARG A 1 121 ? 11.748 15.986 -23.412 1.00 61.94 121 ARG A N 1
ATOM 933 C CA . ARG A 1 121 ? 12.494 17.196 -23.012 1.00 61.94 121 ARG A CA 1
ATOM 934 C C . ARG A 1 121 ? 13.993 17.167 -23.357 1.00 61.94 121 ARG A C 1
ATOM 936 O O . ARG A 1 121 ? 14.670 18.172 -23.193 1.00 61.94 121 ARG A O 1
ATOM 943 N N . ARG A 1 122 ? 14.526 16.020 -23.789 1.00 62.72 122 ARG A N 1
ATOM 944 C CA . ARG A 1 122 ? 15.939 15.819 -24.149 1.00 62.72 122 ARG A CA 1
ATOM 945 C C . ARG A 1 122 ? 16.035 15.005 -25.431 1.00 62.72 122 ARG A C 1
ATOM 947 O O . ARG A 1 122 ? 15.374 13.968 -25.526 1.00 62.72 122 ARG A O 1
ATOM 954 N N . ALA A 1 123 ? 16.911 15.437 -26.333 1.00 61.50 123 ALA A N 1
ATOM 955 C CA . ALA A 1 123 ? 17.369 14.664 -27.481 1.00 61.50 123 ALA A CA 1
ATOM 956 C C . ALA A 1 123 ? 18.262 13.510 -26.991 1.00 61.50 123 ALA A C 1
ATOM 958 O O . ALA A 1 123 ? 19.481 13.607 -26.985 1.00 61.50 123 ALA A O 1
ATOM 959 N N . VAL A 1 124 ? 17.632 12.453 -26.484 1.00 64.50 124 VAL A N 1
ATOM 960 C CA . VAL A 1 124 ? 18.285 11.157 -26.263 1.00 64.50 124 VAL A CA 1
ATOM 961 C C . VAL A 1 124 ? 18.162 10.416 -27.587 1.00 64.50 124 VAL A C 1
ATOM 963 O O . VAL A 1 124 ? 17.050 10.342 -28.120 1.00 64.50 124 VAL A O 1
ATOM 966 N N . ALA A 1 125 ? 19.272 9.921 -28.131 1.00 65.00 125 ALA A N 1
ATOM 967 C CA . ALA A 1 125 ? 19.288 9.328 -29.464 1.00 65.00 125 ALA A CA 1
ATOM 968 C C . ALA A 1 125 ? 18.439 8.051 -29.509 1.00 65.00 125 ALA A C 1
ATOM 970 O O . ALA A 1 125 ? 17.767 7.795 -30.509 1.00 65.00 125 ALA A O 1
ATOM 971 N N . GLN A 1 126 ? 18.421 7.276 -28.417 1.00 74.56 126 GLN A N 1
ATOM 972 C CA . GLN A 1 126 ? 17.591 6.076 -28.305 1.00 74.56 126 GLN A CA 1
ATOM 973 C C . GLN A 1 126 ? 16.961 5.932 -26.921 1.00 74.56 126 GLN A C 1
ATOM 975 O O . GLN A 1 126 ? 17.648 5.944 -25.903 1.00 74.56 126 GLN A O 1
ATOM 980 N N . ARG A 1 127 ? 15.638 5.738 -26.880 1.00 79.12 127 ARG A N 1
ATOM 981 C CA . ARG A 1 127 ? 14.894 5.398 -25.661 1.00 79.12 127 ARG A CA 1
ATOM 982 C C . ARG A 1 127 ? 14.165 4.084 -25.854 1.00 79.12 127 ARG A C 1
ATOM 984 O O . ARG A 1 127 ? 13.474 3.911 -26.854 1.00 79.12 127 ARG A O 1
ATOM 991 N N . GLN A 1 128 ? 14.262 3.195 -24.873 1.00 83.12 128 GLN A N 1
ATOM 992 C CA . GLN A 1 128 ? 13.544 1.926 -24.887 1.00 83.12 128 GLN A CA 1
ATOM 993 C C . GLN A 1 128 ? 12.746 1.760 -23.596 1.00 83.12 128 GLN A C 1
ATOM 995 O O . GLN A 1 128 ? 13.323 1.693 -22.515 1.00 83.12 128 GLN A O 1
ATOM 1000 N N . LEU A 1 129 ? 11.420 1.668 -23.717 1.00 84.44 129 LEU A N 1
ATOM 1001 C CA . LEU A 1 129 ? 10.534 1.218 -22.645 1.00 84.44 129 LEU A CA 1
ATOM 1002 C C . LEU A 1 129 ? 10.291 -0.280 -22.833 1.00 84.44 129 LEU A C 1
ATOM 1004 O O . LEU A 1 129 ? 9.732 -0.689 -23.849 1.00 84.44 129 LEU A O 1
ATOM 1008 N N . ARG A 1 130 ? 10.713 -1.103 -21.873 1.00 89.38 130 ARG A N 1
ATOM 1009 C CA . ARG A 1 130 ? 10.520 -2.560 -21.945 1.00 89.38 130 ARG A CA 1
ATOM 1010 C C . ARG A 1 130 ? 10.388 -3.206 -20.566 1.00 89.38 130 ARG A C 1
ATOM 1012 O O . ARG A 1 130 ? 10.770 -2.591 -19.568 1.00 89.38 130 ARG A O 1
ATOM 1019 N N . PRO A 1 131 ? 9.864 -4.442 -20.490 1.00 87.62 131 PRO A N 1
ATOM 1020 C CA . PRO A 1 131 ? 9.942 -5.256 -19.287 1.00 87.62 131 PRO A CA 1
ATOM 1021 C C . PRO A 1 131 ? 11.359 -5.336 -18.710 1.00 87.62 131 PRO A C 1
ATOM 1023 O O . PRO A 1 131 ? 12.346 -5.419 -19.446 1.00 87.62 131 PRO A O 1
ATOM 1026 N N . ILE A 1 132 ? 11.442 -5.342 -17.380 1.00 86.81 132 ILE A N 1
ATOM 1027 C CA . ILE A 1 132 ? 12.699 -5.552 -16.656 1.00 86.81 132 ILE A CA 1
ATOM 1028 C C . ILE A 1 132 ? 13.106 -7.027 -16.752 1.00 86.81 132 ILE A C 1
ATOM 1030 O O . ILE A 1 132 ? 12.359 -7.911 -16.320 1.00 86.81 132 ILE A O 1
ATOM 1034 N N . ALA A 1 133 ? 14.319 -7.292 -17.231 1.00 88.06 133 ALA A N 1
ATOM 1035 C CA . ALA A 1 133 ? 14.961 -8.601 -17.222 1.00 88.06 133 ALA A CA 1
ATOM 1036 C C . ALA A 1 133 ? 15.552 -8.881 -15.829 1.00 88.06 133 ALA A C 1
ATOM 1038 O O . ALA A 1 133 ? 16.754 -8.783 -15.587 1.00 88.06 133 ALA A O 1
ATOM 1039 N N . ARG A 1 134 ? 14.676 -9.219 -14.876 1.00 81.12 134 ARG A N 1
ATOM 1040 C CA . ARG A 1 134 ? 15.000 -9.298 -13.438 1.00 81.12 134 ARG A CA 1
ATOM 1041 C C . ARG A 1 134 ? 16.211 -10.164 -13.095 1.00 81.12 134 ARG A C 1
ATOM 1043 O O . ARG A 1 134 ? 16.930 -9.807 -12.173 1.00 81.12 134 A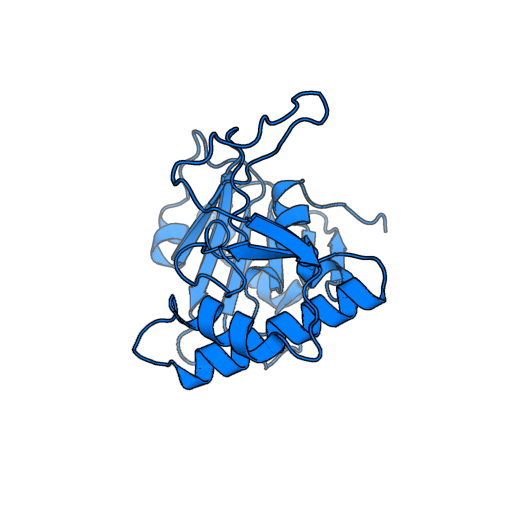RG A O 1
ATOM 1050 N N . ALA A 1 135 ? 16.441 -11.260 -13.816 1.00 85.69 135 ALA A N 1
ATOM 1051 C CA . ALA A 1 135 ? 17.560 -12.167 -13.553 1.00 85.69 135 ALA A CA 1
ATOM 1052 C C . ALA A 1 135 ? 18.934 -11.482 -13.658 1.00 85.69 135 ALA A C 1
ATOM 1054 O O . ALA A 1 135 ? 19.869 -11.895 -12.982 1.00 85.69 135 ALA A O 1
ATOM 1055 N N . ILE A 1 136 ? 19.040 -10.437 -14.481 1.00 87.00 136 ILE A N 1
ATOM 1056 C CA . ILE A 1 136 ? 20.299 -9.740 -14.763 1.00 87.00 136 ILE A CA 1
ATOM 1057 C C . ILE A 1 136 ? 20.267 -8.260 -14.361 1.00 87.00 136 ILE A C 1
ATOM 1059 O O . ILE A 1 136 ? 21.301 -7.688 -14.047 1.00 87.00 136 ILE A O 1
ATOM 1063 N N . GLU A 1 137 ? 19.089 -7.634 -14.313 1.00 87.19 137 GLU A N 1
ATOM 1064 C CA . GLU A 1 137 ? 18.955 -6.188 -14.077 1.00 87.19 137 GLU A CA 1
ATOM 1065 C C . GLU A 1 137 ? 18.567 -5.827 -12.634 1.00 87.19 137 GLU A C 1
ATOM 1067 O O . GLU A 1 137 ? 18.474 -4.644 -12.308 1.00 87.19 137 GLU A O 1
ATOM 1072 N N . CYS A 1 138 ? 18.315 -6.810 -11.756 1.00 84.75 138 CYS A N 1
ATOM 1073 C CA . CYS A 1 138 ? 17.789 -6.560 -10.407 1.00 84.75 138 CYS A CA 1
ATOM 1074 C C . CYS A 1 138 ? 18.629 -5.547 -9.618 1.00 84.75 138 CYS A C 1
ATOM 1076 O O . CYS A 1 138 ? 18.075 -4.587 -9.082 1.00 84.75 138 CYS A O 1
ATOM 1078 N N . ASP A 1 139 ? 19.951 -5.727 -9.576 1.00 87.44 139 ASP A N 1
ATOM 1079 C CA . ASP A 1 139 ? 20.820 -4.850 -8.792 1.00 87.44 139 ASP A CA 1
ATOM 1080 C C . ASP A 1 139 ? 20.853 -3.417 -9.336 1.00 87.44 139 ASP A C 1
ATOM 1082 O O . ASP A 1 139 ? 20.796 -2.489 -8.535 1.00 87.44 139 ASP A O 1
ATOM 1086 N N . CYS A 1 140 ? 20.795 -3.209 -10.658 1.00 85.75 140 CYS A N 1
ATOM 1087 C CA . CYS A 1 140 ? 20.702 -1.866 -11.242 1.00 85.75 140 CYS A CA 1
ATOM 1088 C C . CYS A 1 140 ? 19.425 -1.133 -10.797 1.00 85.75 140 CYS A C 1
ATOM 1090 O O . CYS A 1 140 ? 19.462 0.045 -10.437 1.00 85.75 140 CYS A O 1
ATOM 1092 N N . PHE A 1 141 ? 18.284 -1.832 -10.775 1.00 86.56 141 PHE A N 1
ATOM 1093 C CA . PHE A 1 141 ? 17.026 -1.251 -10.298 1.00 86.56 141 PHE A CA 1
ATOM 1094 C C . PHE A 1 141 ? 17.017 -1.023 -8.787 1.00 86.56 141 PHE A C 1
ATOM 1096 O O . PHE A 1 141 ? 16.387 -0.067 -8.329 1.00 86.56 141 PHE A O 1
ATOM 1103 N N . LEU A 1 142 ? 17.694 -1.873 -8.011 1.00 86.75 142 LEU A N 1
ATOM 1104 C CA . LEU A 1 142 ? 17.879 -1.645 -6.580 1.00 86.75 142 LEU A CA 1
ATOM 1105 C C . LEU A 1 142 ? 18.736 -0.410 -6.335 1.00 86.75 142 LEU A C 1
ATOM 1107 O O . LEU A 1 142 ? 18.341 0.426 -5.529 1.00 86.75 142 LEU A O 1
ATOM 1111 N N . ASP A 1 143 ? 19.849 -0.258 -7.051 1.00 86.75 143 ASP A N 1
ATOM 1112 C CA . ASP A 1 143 ? 20.716 0.916 -6.953 1.00 86.75 143 ASP A CA 1
ATOM 1113 C C . ASP A 1 143 ? 19.927 2.190 -7.250 1.00 86.75 143 ASP A C 1
ATOM 1115 O O . ASP A 1 143 ? 19.961 3.131 -6.460 1.00 86.75 143 ASP A O 1
ATOM 1119 N N . LEU A 1 144 ? 19.144 2.198 -8.335 1.00 85.56 144 LEU A N 1
ATOM 1120 C CA . LEU A 1 144 ? 18.279 3.321 -8.693 1.00 85.56 144 LEU A CA 1
ATOM 1121 C C . LEU A 1 144 ? 17.254 3.638 -7.592 1.00 85.56 144 LEU A C 1
ATOM 1123 O O . LEU A 1 144 ? 17.154 4.785 -7.163 1.00 85.56 144 LEU A O 1
ATOM 1127 N N . GLN A 1 145 ? 16.506 2.637 -7.116 1.00 85.38 145 GLN A N 1
ATOM 1128 C CA . GLN A 1 145 ? 15.506 2.824 -6.055 1.00 85.38 145 GLN A CA 1
ATOM 1129 C C . GLN A 1 145 ? 16.130 3.263 -4.728 1.00 85.38 145 GLN A C 1
ATOM 1131 O O . GLN A 1 145 ? 15.458 3.908 -3.922 1.00 85.38 145 GLN A O 1
ATOM 1136 N N . CYS A 1 146 ? 17.398 2.916 -4.495 1.00 86.62 146 CYS A N 1
ATOM 1137 C CA . CYS A 1 146 ? 18.102 3.271 -3.273 1.00 86.62 146 CYS A CA 1
ATOM 1138 C C . CYS A 1 146 ? 18.668 4.696 -3.273 1.00 86.62 146 CYS A C 1
ATOM 1140 O O . CYS A 1 146 ? 19.016 5.197 -2.209 1.00 86.62 146 CYS A O 1
ATOM 1142 N N . ARG A 1 147 ? 18.711 5.389 -4.420 1.00 85.00 147 ARG A N 1
ATOM 1143 C CA . ARG A 1 147 ? 19.204 6.780 -4.493 1.00 85.00 147 ARG A CA 1
ATOM 1144 C C . ARG A 1 147 ? 18.383 7.766 -3.667 1.00 85.00 147 ARG A C 1
ATOM 1146 O O . ARG A 1 147 ? 18.920 8.773 -3.230 1.00 85.00 147 ARG A O 1
ATOM 1153 N N . GLY A 1 148 ? 17.094 7.483 -3.479 1.00 77.81 148 GLY A N 1
ATOM 1154 C CA . GLY A 1 148 ? 16.193 8.294 -2.658 1.00 77.81 148 GLY A CA 1
ATOM 1155 C C . GLY A 1 148 ? 16.092 7.835 -1.202 1.00 77.81 148 GLY A C 1
ATOM 1156 O O . GLY A 1 148 ? 15.224 8.324 -0.486 1.00 77.81 148 GLY A O 1
ATOM 1157 N N . CYS A 1 149 ? 16.894 6.858 -0.766 1.00 79.12 149 CYS A N 1
ATOM 1158 C CA . CYS A 1 149 ? 16.858 6.408 0.621 1.00 79.12 149 CYS A CA 1
ATOM 1159 C C . CYS A 1 149 ? 17.450 7.469 1.555 1.00 79.12 149 CYS A C 1
ATOM 1161 O O . CYS A 1 149 ? 18.426 8.127 1.184 1.00 79.12 149 CYS A O 1
ATOM 1163 N N . PRO A 1 150 ? 16.924 7.593 2.786 1.00 74.81 150 PRO A N 1
ATOM 1164 C CA . PRO A 1 150 ? 17.561 8.396 3.816 1.00 74.81 150 PRO A CA 1
ATOM 1165 C C . PRO A 1 150 ? 19.031 7.978 3.992 1.00 74.81 150 PRO A C 1
ATOM 1167 O O . PRO A 1 150 ? 19.310 6.774 4.057 1.00 74.81 150 PRO A O 1
ATOM 1170 N N . PRO A 1 151 ? 19.972 8.933 4.110 1.00 72.06 151 PRO A N 1
ATOM 1171 C CA . PRO A 1 151 ? 21.390 8.620 4.299 1.00 72.06 151 PRO A CA 1
ATOM 1172 C C . PRO A 1 151 ? 21.680 7.829 5.579 1.00 72.06 151 PRO A C 1
ATOM 1174 O O . PRO A 1 151 ? 22.735 7.212 5.686 1.00 72.06 151 PRO A O 1
ATOM 1177 N N . SER A 1 152 ? 20.760 7.856 6.547 1.00 73.44 152 SER A N 1
ATOM 1178 C CA . SER A 1 152 ? 20.914 7.227 7.857 1.00 73.44 152 SER A CA 1
ATOM 1179 C C . SER A 1 152 ? 20.930 5.697 7.811 1.00 73.44 152 SER A C 1
ATOM 1181 O O . SER A 1 152 ? 21.557 5.091 8.672 1.00 73.44 152 SER A O 1
ATOM 1183 N N . GLU A 1 153 ? 20.287 5.055 6.823 1.00 77.31 153 GLU A N 1
ATOM 1184 C CA . GLU A 1 153 ? 20.143 3.586 6.792 1.00 77.31 153 GLU A CA 1
ATOM 1185 C C . GLU A 1 153 ? 20.182 2.966 5.373 1.00 77.31 153 GLU A C 1
ATOM 1187 O O . GLU A 1 153 ? 19.257 2.259 4.947 1.00 77.31 153 GLU A O 1
ATOM 1192 N N . PRO A 1 154 ? 21.265 3.164 4.600 1.00 79.62 154 PRO A N 1
ATOM 1193 C CA . PRO A 1 154 ? 21.332 2.717 3.206 1.00 79.62 154 PRO A CA 1
ATOM 1194 C C . PRO A 1 154 ? 21.239 1.188 3.053 1.00 79.62 154 PRO A C 1
ATOM 1196 O O . PRO A 1 154 ? 20.581 0.689 2.136 1.00 79.62 154 PRO A O 1
ATOM 1199 N N . ALA A 1 155 ? 21.849 0.425 3.967 1.00 84.69 155 ALA A N 1
ATOM 1200 C CA . ALA A 1 155 ? 21.826 -1.038 3.930 1.00 84.69 155 ALA A CA 1
ATOM 1201 C C . ALA A 1 155 ? 20.420 -1.602 4.201 1.00 84.69 155 ALA A C 1
ATOM 1203 O O . ALA A 1 155 ? 19.943 -2.459 3.452 1.00 84.69 155 ALA A O 1
ATOM 1204 N N . ALA A 1 156 ? 19.732 -1.086 5.225 1.00 81.88 156 ALA A N 1
ATOM 1205 C CA . ALA A 1 156 ? 18.366 -1.494 5.550 1.00 81.88 156 ALA A CA 1
ATOM 1206 C C . ALA A 1 156 ? 17.402 -1.144 4.408 1.00 81.88 156 ALA A C 1
ATOM 1208 O O . ALA A 1 156 ? 16.580 -1.973 4.006 1.00 81.88 156 ALA A O 1
ATOM 1209 N N . CYS A 1 157 ? 17.570 0.037 3.804 1.00 83.94 157 CYS A N 1
ATOM 1210 C CA . CYS A 1 157 ? 16.777 0.440 2.653 1.00 83.94 157 CYS A CA 1
ATOM 1211 C C . CYS A 1 157 ? 16.956 -0.523 1.469 1.00 83.94 157 CYS A C 1
ATOM 1213 O O . CYS A 1 157 ? 15.967 -0.978 0.887 1.00 83.94 157 CYS A O 1
ATOM 1215 N N . ARG A 1 158 ? 18.195 -0.926 1.150 1.00 88.19 158 ARG A N 1
ATOM 1216 C CA . ARG A 1 158 ? 18.456 -1.900 0.077 1.00 88.19 158 ARG A CA 1
ATOM 1217 C C . ARG A 1 158 ? 17.799 -3.254 0.346 1.00 88.19 158 ARG A C 1
ATOM 1219 O O . ARG A 1 158 ? 17.195 -3.827 -0.564 1.00 88.19 158 ARG A O 1
ATOM 1226 N N . VAL A 1 159 ? 17.881 -3.758 1.579 1.00 88.88 159 VAL A N 1
ATOM 1227 C CA . VAL A 1 159 ? 17.213 -5.010 1.981 1.00 88.88 159 VAL A CA 1
ATOM 1228 C C . VAL A 1 159 ? 15.702 -4.900 1.767 1.00 88.88 159 VAL A C 1
ATOM 1230 O O . VAL A 1 159 ? 15.104 -5.770 1.128 1.00 88.88 159 VAL A O 1
ATOM 1233 N N . LEU A 1 160 ? 15.090 -3.802 2.215 1.00 83.81 160 LEU A N 1
ATOM 1234 C CA . LEU A 1 160 ? 13.664 -3.549 2.027 1.00 83.81 160 LEU A CA 1
ATOM 1235 C C . LEU A 1 160 ? 13.276 -3.499 0.540 1.00 83.81 160 LEU A C 1
ATOM 1237 O O . LEU A 1 160 ? 12.312 -4.156 0.138 1.00 83.81 160 LEU A O 1
ATOM 1241 N N . ARG A 1 161 ? 14.032 -2.777 -0.301 1.00 87.31 161 ARG A N 1
ATOM 1242 C CA . ARG A 1 161 ? 13.773 -2.704 -1.752 1.00 87.31 161 ARG A CA 1
ATOM 1243 C C . ARG A 1 161 ? 13.892 -4.068 -2.426 1.00 87.31 161 ARG A C 1
ATOM 1245 O O . ARG A 1 161 ? 13.059 -4.410 -3.265 1.00 87.31 161 ARG A O 1
ATOM 1252 N N . ARG A 1 162 ? 14.847 -4.902 -2.008 1.00 89.69 162 ARG A N 1
ATOM 1253 C CA . ARG A 1 162 ? 14.985 -6.277 -2.512 1.00 89.69 162 ARG A CA 1
ATOM 1254 C C . ARG A 1 162 ? 13.770 -7.137 -2.161 1.00 89.69 162 ARG A C 1
ATOM 1256 O O . ARG A 1 162 ? 13.238 -7.823 -3.034 1.00 89.69 162 ARG A O 1
ATOM 1263 N N . LEU A 1 163 ? 13.268 -7.043 -0.930 1.00 85.75 163 LEU A N 1
ATOM 1264 C CA .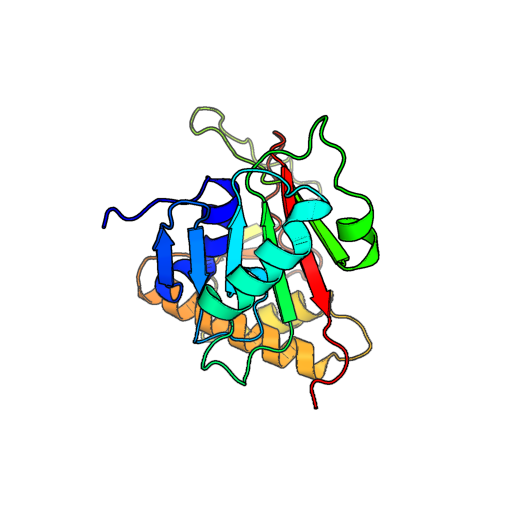 LEU A 1 163 ? 12.036 -7.726 -0.514 1.00 85.75 163 LEU A CA 1
ATOM 1265 C C . LEU A 1 163 ? 10.808 -7.257 -1.313 1.00 85.75 163 LEU A C 1
ATOM 1267 O O . LEU A 1 163 ? 9.977 -8.077 -1.719 1.00 85.75 163 LEU A O 1
ATOM 1271 N N . GLN A 1 164 ? 10.701 -5.952 -1.575 1.00 84.44 164 GLN A N 1
ATOM 1272 C CA . GLN A 1 164 ? 9.643 -5.386 -2.417 1.00 84.44 164 GLN A CA 1
ATOM 1273 C C . GLN A 1 164 ? 9.735 -5.916 -3.854 1.00 84.44 164 GLN A C 1
ATOM 1275 O O . GLN A 1 164 ? 8.737 -6.395 -4.393 1.00 84.44 164 GLN A O 1
ATOM 1280 N N . MET A 1 165 ? 10.930 -5.936 -4.452 1.00 85.88 165 MET A N 1
ATOM 1281 C CA . MET A 1 165 ? 11.132 -6.462 -5.803 1.00 85.88 165 MET A CA 1
ATOM 1282 C C . MET A 1 165 ? 10.814 -7.956 -5.915 1.00 85.88 165 MET A C 1
ATOM 1284 O O . MET A 1 165 ? 10.196 -8.355 -6.903 1.00 85.88 165 MET A O 1
ATOM 1288 N N . ALA A 1 166 ? 11.153 -8.766 -4.909 1.00 87.25 166 ALA A N 1
ATOM 1289 C CA . ALA A 1 166 ? 10.785 -10.183 -4.860 1.00 87.25 166 ALA A CA 1
ATOM 1290 C C . ALA A 1 166 ? 9.261 -10.392 -4.737 1.00 87.25 166 ALA A C 1
ATOM 1292 O O . ALA A 1 166 ? 8.698 -11.355 -5.262 1.00 87.25 166 ALA A O 1
ATOM 1293 N N . ARG A 1 167 ? 8.540 -9.487 -4.057 1.00 83.94 167 ARG A N 1
ATOM 1294 C CA . ARG A 1 167 ? 7.065 -9.490 -4.060 1.00 83.94 167 ARG A CA 1
ATOM 1295 C C . ARG A 1 167 ? 6.514 -9.163 -5.446 1.00 83.94 167 ARG A C 1
ATOM 1297 O O . ARG A 1 167 ? 5.657 -9.896 -5.928 1.00 83.94 167 ARG A O 1
ATOM 1304 N N . SER A 1 168 ? 7.024 -8.116 -6.083 1.00 84.19 168 SER A N 1
ATOM 1305 C CA . SER A 1 168 ? 6.641 -7.739 -7.443 1.00 84.19 168 SER A CA 1
ATOM 1306 C C . SER A 1 168 ? 6.879 -8.864 -8.448 1.00 84.19 168 SER A C 1
ATOM 1308 O O . SER A 1 168 ? 6.053 -9.132 -9.308 1.00 84.19 168 SER A O 1
ATOM 1310 N N . GLU A 1 169 ? 7.978 -9.594 -8.309 1.00 85.69 169 GLU A N 1
ATOM 1311 C CA . GLU A 1 169 ? 8.263 -10.736 -9.169 1.00 85.69 169 GLU A CA 1
ATOM 1312 C C . GLU A 1 169 ? 7.225 -11.862 -9.025 1.00 85.69 169 GLU A C 1
ATOM 1314 O O . GLU A 1 169 ? 6.791 -12.433 -10.023 1.00 85.69 169 GLU A O 1
ATOM 1319 N N . ARG A 1 170 ? 6.761 -12.146 -7.801 1.00 85.12 170 ARG A N 1
ATOM 1320 C CA . ARG A 1 170 ? 5.671 -13.111 -7.574 1.00 85.12 170 ARG A CA 1
ATOM 1321 C C . ARG A 1 170 ? 4.359 -12.677 -8.223 1.00 85.12 170 ARG A C 1
ATOM 1323 O O . ARG A 1 170 ? 3.624 -13.527 -8.706 1.00 85.12 170 ARG A O 1
ATOM 1330 N N . LEU A 1 171 ? 4.069 -11.377 -8.232 1.00 85.06 171 LEU A N 1
ATOM 1331 C CA . LEU A 1 171 ? 2.904 -10.834 -8.930 1.00 85.06 171 LEU A CA 1
ATOM 1332 C C . LEU A 1 171 ? 3.042 -10.990 -10.448 1.00 85.06 171 LEU A C 1
ATOM 1334 O O . LEU A 1 171 ? 2.080 -11.393 -11.091 1.00 85.06 171 LEU A O 1
ATOM 1338 N N . ALA A 1 172 ? 4.232 -10.731 -11.000 1.00 86.31 172 ALA A N 1
ATOM 1339 C CA . ALA A 1 172 ? 4.490 -10.888 -12.430 1.00 86.31 172 ALA A CA 1
ATOM 1340 C C . ALA A 1 172 ? 4.359 -12.335 -12.899 1.00 86.31 172 ALA A C 1
ATOM 1342 O O . ALA A 1 172 ? 3.665 -12.597 -13.870 1.00 86.31 172 ALA A O 1
ATOM 1343 N N . ARG A 1 173 ? 4.938 -13.287 -12.159 1.00 87.88 173 ARG A N 1
ATOM 1344 C CA . ARG A 1 173 ? 4.801 -14.723 -12.462 1.00 87.88 173 ARG A CA 1
ATOM 1345 C C . ARG A 1 173 ? 3.363 -15.241 -12.383 1.00 87.88 173 ARG A C 1
ATOM 1347 O O . ARG A 1 173 ? 3.095 -16.324 -12.879 1.00 87.88 173 ARG A O 1
ATOM 1354 N N . ALA A 1 174 ? 2.478 -14.514 -11.707 1.00 87.75 174 ALA A N 1
ATOM 1355 C CA . ALA A 1 174 ? 1.068 -14.856 -11.581 1.00 87.75 174 ALA A CA 1
ATOM 1356 C C . ALA A 1 174 ? 0.176 -14.085 -12.573 1.00 87.75 174 ALA A C 1
ATOM 1358 O O . ALA A 1 174 ? -1.038 -14.103 -12.397 1.00 87.75 174 ALA A O 1
ATOM 1359 N N . ASP A 1 175 ? 0.755 -13.352 -13.533 1.00 88.00 175 ASP A N 1
ATOM 1360 C CA . ASP A 1 175 ? 0.047 -12.471 -14.477 1.00 88.00 175 ASP A CA 1
ATOM 1361 C C . ASP A 1 175 ? -0.791 -11.375 -13.791 1.00 88.00 175 ASP A C 1
ATOM 1363 O O . ASP A 1 175 ? -1.825 -10.923 -14.279 1.00 88.00 175 ASP A O 1
ATOM 1367 N N . ARG A 1 176 ? -0.332 -10.918 -12.618 1.00 84.31 176 ARG A N 1
ATOM 1368 C CA . ARG A 1 176 ? -1.004 -9.897 -11.790 1.00 84.31 176 ARG A CA 1
ATOM 1369 C C . ARG A 1 176 ? -0.286 -8.551 -11.771 1.00 84.31 176 ARG A C 1
ATOM 1371 O O . ARG A 1 176 ? -0.622 -7.691 -10.958 1.00 84.31 176 ARG A O 1
ATOM 1378 N N . GLY A 1 177 ? 0.714 -8.370 -12.624 1.00 85.56 177 GLY A N 1
ATOM 1379 C CA . GLY A 1 177 ? 1.422 -7.106 -12.791 1.00 85.56 177 GLY A CA 1
ATOM 1380 C C . GLY A 1 177 ? 2.656 -7.251 -13.670 1.00 85.56 177 GLY A C 1
ATOM 1381 O O . GLY A 1 177 ? 3.228 -8.326 -13.770 1.00 85.56 177 GLY A O 1
ATOM 1382 N N . GLN A 1 178 ? 3.105 -6.159 -14.277 1.00 87.25 178 GLN A N 1
ATOM 1383 C CA . GLN A 1 178 ? 4.338 -6.120 -15.057 1.00 87.25 178 GLN A CA 1
ATOM 1384 C C . GLN A 1 178 ? 5.130 -4.880 -14.653 1.00 87.25 178 GLN A C 1
ATOM 1386 O O . GLN A 1 178 ? 4.563 -3.815 -14.423 1.00 87.25 178 GLN A O 1
ATOM 1391 N N . TRP A 1 179 ? 6.451 -5.026 -14.558 1.00 88.00 179 TRP A N 1
ATOM 1392 C CA . TRP A 1 179 ? 7.353 -3.915 -14.269 1.00 88.00 179 TRP A CA 1
ATOM 1393 C C . TRP A 1 179 ? 8.182 -3.612 -15.505 1.00 88.00 179 TRP A C 1
ATOM 1395 O O . TRP A 1 179 ? 8.684 -4.531 -16.161 1.00 88.00 179 TRP A O 1
ATOM 1405 N N . PHE A 1 180 ? 8.317 -2.324 -15.789 1.00 88.19 180 PHE A N 1
ATOM 1406 C CA . PHE A 1 180 ? 9.022 -1.792 -16.943 1.00 88.19 180 PHE A CA 1
ATOM 1407 C C . PHE A 1 180 ? 10.154 -0.883 -16.478 1.00 88.19 180 PHE A C 1
ATOM 1409 O O . PHE A 1 180 ? 10.060 -0.251 -15.424 1.00 88.19 180 PHE A O 1
ATOM 1416 N N . GLY A 1 181 ? 11.211 -0.824 -17.276 1.00 86.25 181 GLY A N 1
ATOM 1417 C CA . GLY A 1 181 ? 12.266 0.173 -17.160 1.00 86.25 181 GLY A CA 1
ATOM 1418 C C . GLY A 1 181 ? 12.316 1.064 -18.391 1.00 86.25 181 GLY A C 1
ATOM 1419 O O . GLY A 1 181 ? 11.767 0.719 -19.441 1.00 86.25 181 GLY A O 1
ATOM 1420 N N . LEU A 1 182 ? 12.999 2.196 -18.256 1.00 85.06 182 LEU A N 1
ATOM 1421 C CA . LEU A 1 182 ? 13.337 3.080 -19.362 1.00 85.06 182 LEU A CA 1
ATOM 1422 C C . LEU A 1 182 ? 14.862 3.105 -19.509 1.00 85.06 182 LEU A C 1
ATOM 1424 O O . LEU A 1 182 ? 15.561 3.496 -18.580 1.00 85.06 182 LEU A O 1
ATOM 1428 N N . TRP A 1 183 ? 15.363 2.698 -20.671 1.00 83.25 183 TRP A N 1
ATOM 1429 C CA . TRP A 1 183 ? 16.781 2.774 -21.031 1.00 83.25 183 TRP A CA 1
ATOM 1430 C C . TRP A 1 183 ? 17.000 3.927 -22.004 1.00 83.25 183 TRP A C 1
ATOM 1432 O O . TRP A 1 183 ? 16.144 4.178 -22.856 1.00 83.25 183 TRP A O 1
ATOM 1442 N N . CYS A 1 184 ? 18.134 4.611 -21.878 1.00 81.44 184 CYS A N 1
ATOM 1443 C CA . CYS A 1 184 ? 18.475 5.809 -22.640 1.00 81.44 184 CYS A CA 1
ATOM 1444 C C . CYS A 1 184 ? 19.922 5.631 -23.163 1.00 81.44 184 CYS A C 1
ATOM 1446 O O . CYS A 1 184 ? 20.836 5.424 -22.373 1.00 81.44 184 CYS A O 1
ATOM 1448 N N . ASP A 1 185 ? 20.118 5.648 -24.487 1.00 72.19 185 ASP A N 1
ATOM 1449 C CA . ASP A 1 185 ? 21.415 5.491 -25.182 1.00 72.19 185 ASP A CA 1
ATOM 1450 C C . ASP A 1 185 ? 22.189 4.191 -24.862 1.00 72.19 185 ASP A C 1
ATOM 1452 O O . ASP A 1 185 ? 23.403 4.190 -24.667 1.00 72.19 185 ASP A O 1
ATOM 1456 N N . GLY A 1 186 ? 21.491 3.053 -24.783 1.00 61.53 186 GLY A N 1
ATOM 1457 C CA . GLY A 1 186 ? 22.105 1.727 -24.580 1.00 61.53 186 GLY A CA 1
ATOM 1458 C C . GLY A 1 186 ? 22.651 1.467 -23.168 1.00 61.53 186 GLY A C 1
ATOM 1459 O O . GLY A 1 186 ? 22.873 0.314 -22.801 1.00 61.53 186 GLY A O 1
ATOM 1460 N N . ALA A 1 187 ? 22.785 2.506 -22.347 1.00 57.25 187 ALA A N 1
ATOM 1461 C CA . ALA A 1 187 ? 23.000 2.415 -20.913 1.00 57.25 187 ALA A CA 1
ATOM 1462 C C . ALA A 1 187 ? 21.673 2.608 -20.158 1.00 57.25 187 ALA A C 1
ATOM 1464 O O . ALA A 1 187 ? 20.700 3.189 -20.645 1.00 57.25 187 ALA A O 1
ATOM 1465 N N . HIS A 1 188 ? 21.609 2.104 -18.930 1.00 50.66 188 HIS A N 1
ATOM 1466 C CA . HIS A 1 188 ? 20.551 2.510 -18.015 1.00 50.66 188 HIS A CA 1
ATOM 1467 C C . HIS A 1 188 ? 20.880 3.929 -17.531 1.00 50.66 188 HIS A C 1
ATOM 1469 O O . HIS A 1 188 ? 21.725 4.086 -16.652 1.00 50.66 188 HIS A O 1
ATOM 1475 N N . ASP A 1 189 ? 20.257 4.961 -18.106 1.00 50.09 189 ASP A N 1
ATOM 1476 C CA . ASP A 1 189 ? 20.428 6.334 -17.625 1.00 50.09 189 ASP A CA 1
ATOM 1477 C C . ASP A 1 189 ? 19.766 6.468 -16.249 1.00 50.09 189 ASP A C 1
ATOM 1479 O O . ASP A 1 189 ? 18.544 6.371 -16.124 1.00 50.09 189 ASP A O 1
ATOM 1483 N N . PRO A 1 190 ? 20.542 6.702 -15.186 1.00 49.53 190 PRO A N 1
ATOM 1484 C CA . PRO A 1 190 ? 19.979 6.834 -13.859 1.00 49.53 190 PRO A CA 1
ATOM 1485 C C . PRO A 1 190 ? 19.331 8.210 -13.603 1.00 49.53 190 PRO A C 1
ATOM 1487 O O . PRO A 1 190 ? 18.752 8.418 -12.538 1.00 49.53 190 PRO A O 1
ATOM 1490 N N . THR A 1 191 ? 19.456 9.152 -14.545 1.00 43.28 191 THR A N 1
ATOM 1491 C CA . THR A 1 191 ? 18.741 10.438 -14.592 1.00 43.28 191 THR A CA 1
ATOM 1492 C C . THR A 1 191 ? 17.441 10.347 -15.393 1.00 43.28 191 THR A C 1
ATOM 1494 O O . THR A 1 191 ? 16.509 11.102 -15.113 1.00 43.28 191 THR A O 1
ATOM 1497 N N . CYS A 1 192 ? 17.311 9.343 -16.273 1.00 40.28 192 CYS A N 1
ATOM 1498 C CA . CYS A 1 192 ? 16.030 8.772 -16.699 1.00 40.28 192 CYS A CA 1
ATOM 1499 C C . CYS A 1 192 ? 15.442 7.965 -15.523 1.00 40.28 192 CYS A C 1
ATOM 1501 O O . CYS A 1 192 ? 15.126 6.783 -15.647 1.00 40.28 192 CYS A O 1
ATOM 1503 N N . ALA A 1 193 ? 15.301 8.586 -14.346 1.00 35.31 193 ALA A N 1
ATOM 1504 C CA . ALA A 1 193 ? 14.468 8.008 -13.311 1.00 35.31 193 ALA A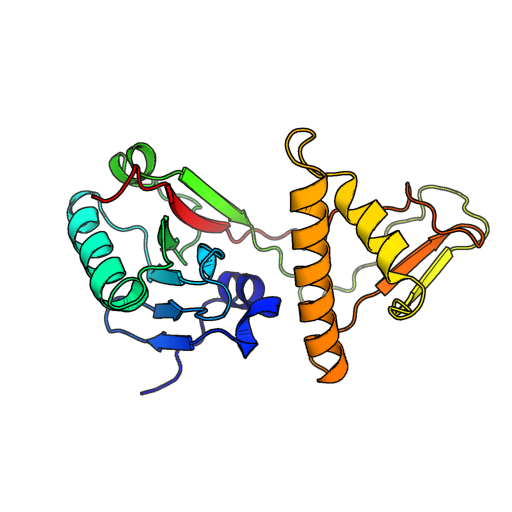 CA 1
ATOM 1505 C C . ALA A 1 193 ? 13.083 7.764 -13.947 1.00 35.31 193 ALA A C 1
ATOM 1507 O O . ALA A 1 193 ? 12.547 8.682 -14.584 1.00 35.31 193 ALA A O 1
ATOM 1508 N N . PRO A 1 194 ? 12.472 6.569 -13.804 1.00 35.72 194 PRO A N 1
ATOM 1509 C CA . PRO A 1 194 ? 11.030 6.491 -13.972 1.00 35.72 194 PRO A CA 1
ATOM 1510 C C . PRO A 1 194 ? 10.450 7.583 -13.066 1.00 35.72 194 PRO A C 1
ATOM 1512 O O . PRO A 1 194 ? 11.059 7.833 -12.017 1.00 35.72 194 PRO A O 1
ATOM 1515 N N . PRO A 1 195 ? 9.350 8.262 -13.447 1.00 26.84 195 PRO A N 1
ATOM 1516 C CA . PRO A 1 195 ? 8.706 9.223 -12.556 1.00 26.84 195 PRO A CA 1
ATOM 1517 C C . PRO A 1 195 ? 8.655 8.578 -11.173 1.00 26.84 195 PRO A C 1
ATOM 1519 O O . PRO A 1 195 ? 8.102 7.485 -11.044 1.00 26.84 195 PRO A O 1
ATOM 1522 N N . SER A 1 196 ? 9.433 9.161 -10.253 1.00 25.39 196 SER A N 1
ATOM 1523 C CA . SER A 1 196 ? 9.675 8.753 -8.868 1.00 25.39 196 SER A CA 1
ATOM 1524 C C . SER A 1 196 ? 8.937 7.476 -8.469 1.00 25.39 196 SER A C 1
ATOM 1526 O O . SER A 1 196 ? 7.728 7.534 -8.340 1.00 25.39 196 SER A O 1
ATOM 1528 N N . THR A 1 197 ? 9.611 6.339 -8.257 1.00 31.00 197 TH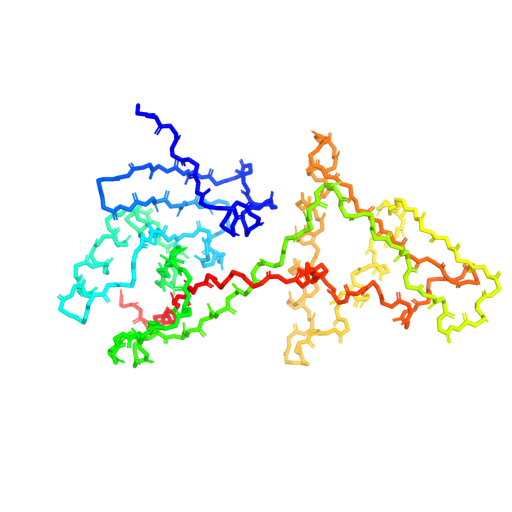R A N 1
ATOM 1529 C CA . THR A 1 197 ? 9.064 5.235 -7.430 1.00 31.00 197 THR A CA 1
ATOM 1530 C C . THR A 1 197 ? 7.552 4.988 -7.555 1.00 31.00 197 THR A C 1
ATOM 1532 O O . THR A 1 197 ? 6.862 5.140 -6.561 1.00 31.00 197 THR A O 1
ATOM 1535 N N . ALA A 1 198 ? 6.999 4.654 -8.728 1.00 30.77 198 ALA A N 1
ATOM 1536 C CA . ALA A 1 198 ? 5.547 4.444 -8.840 1.00 30.77 198 ALA A CA 1
ATOM 1537 C C . ALA A 1 198 ? 4.725 5.543 -8.124 1.00 30.77 198 ALA A C 1
ATOM 1539 O O . ALA A 1 198 ? 3.783 5.255 -7.390 1.00 30.77 198 ALA A O 1
ATOM 1540 N N . SER A 1 199 ? 5.097 6.809 -8.302 1.00 26.67 199 SER A N 1
ATOM 1541 C CA . SER A 1 199 ? 4.181 7.906 -8.063 1.00 26.67 199 SER A CA 1
ATOM 1542 C C . SER A 1 199 ? 3.137 7.762 -9.146 1.00 26.67 199 SER A C 1
ATOM 1544 O O . SER A 1 199 ? 3.332 8.148 -10.298 1.00 26.67 199 SER A O 1
ATOM 1546 N N . THR A 1 200 ? 2.040 7.115 -8.778 1.00 26.86 200 THR A N 1
ATOM 1547 C CA . THR A 1 200 ? 0.778 7.235 -9.488 1.00 26.86 200 THR A CA 1
ATOM 1548 C C . THR A 1 200 ? 0.516 8.735 -9.543 1.00 26.86 200 THR A C 1
ATOM 1550 O O . THR A 1 200 ? 0.241 9.355 -8.525 1.00 26.86 200 THR A O 1
ATOM 1553 N N . THR A 1 201 ? 0.760 9.364 -10.688 1.00 23.14 201 THR A N 1
ATOM 1554 C CA . THR A 1 201 ? 0.470 10.779 -10.918 1.00 23.14 201 THR A CA 1
ATOM 1555 C C . THR A 1 201 ? -0.515 10.837 -12.073 1.00 23.14 201 THR A C 1
ATOM 1557 O O . THR A 1 201 ? -0.183 10.482 -13.198 1.00 23.14 201 THR A O 1
ATOM 1560 N N . SER A 1 202 ? -1.742 11.255 -11.787 1.00 27.47 202 SER A N 1
ATOM 1561 C CA . SER A 1 202 ? -2.804 11.523 -12.767 1.00 27.47 202 SER A CA 1
ATOM 1562 C C . SER A 1 202 ? -3.844 12.497 -12.196 1.00 27.47 202 SER A C 1
ATOM 1564 O O . SER A 1 202 ? -4.802 12.113 -11.538 1.00 27.47 202 SER A O 1
ATOM 1566 N N . ALA A 1 203 ? -3.625 13.786 -12.419 1.00 22.17 203 ALA A N 1
ATOM 1567 C CA . ALA A 1 203 ? -4.471 14.877 -11.945 1.00 22.17 203 ALA A CA 1
ATOM 1568 C C . ALA A 1 203 ? -5.992 14.576 -11.946 1.00 22.17 203 ALA A C 1
ATOM 1570 O O . ALA A 1 203 ? -6.543 14.087 -12.930 1.00 22.17 203 ALA A O 1
ATOM 1571 N N . GLY A 1 204 ? -6.629 14.905 -10.817 1.00 24.25 204 GLY A N 1
ATOM 1572 C CA . GLY A 1 204 ? -8.030 14.646 -10.473 1.00 24.25 204 GLY A CA 1
ATOM 1573 C C . GLY A 1 204 ? -8.106 14.173 -9.020 1.00 24.25 204 GLY A C 1
ATOM 1574 O O . GLY A 1 204 ? -7.732 13.041 -8.727 1.00 24.25 204 GLY A O 1
ATOM 1575 N N . PHE A 1 205 ? -8.474 15.063 -8.094 1.00 24.50 205 PHE A N 1
ATOM 1576 C CA . PHE A 1 205 ? -8.272 14.862 -6.656 1.00 24.50 205 PHE A CA 1
ATOM 1577 C C . PHE A 1 205 ? -9.319 13.926 -6.039 1.00 24.50 205 PHE A C 1
ATOM 1579 O O . PHE A 1 205 ? -10.525 14.116 -6.156 1.00 24.50 205 PHE A O 1
ATOM 1586 N N . THR A 1 206 ? -8.851 12.906 -5.329 1.00 28.45 206 THR A N 1
ATOM 1587 C CA . THR A 1 206 ? -9.603 12.271 -4.245 1.00 28.45 206 THR A CA 1
ATOM 1588 C C . THR A 1 206 ? -8.593 11.945 -3.157 1.00 28.45 206 THR A C 1
ATOM 1590 O O . THR A 1 206 ? -7.741 11.075 -3.336 1.00 28.45 206 THR A O 1
ATOM 1593 N N . ALA A 1 207 ? -8.632 12.697 -2.060 1.00 31.11 207 ALA A N 1
ATOM 1594 C CA . ALA A 1 207 ? -7.781 12.456 -0.902 1.00 31.11 207 ALA A CA 1
ATOM 1595 C C . ALA A 1 207 ? -8.308 11.257 -0.097 1.00 31.11 207 ALA A C 1
ATOM 1597 O O . ALA A 1 207 ? -9.509 11.117 0.104 1.00 31.11 207 ALA A O 1
ATOM 1598 N N . ALA A 1 208 ? -7.422 10.391 0.369 1.00 37.34 208 ALA A N 1
ATOM 1599 C CA . ALA A 1 208 ? -7.679 9.428 1.426 1.00 37.34 208 ALA A CA 1
ATOM 1600 C C . ALA A 1 208 ? -6.705 9.745 2.558 1.00 37.34 208 ALA A C 1
ATOM 1602 O O . ALA A 1 208 ? -5.500 9.803 2.334 1.00 37.34 208 ALA A O 1
ATOM 1603 N N . THR A 1 209 ? -7.226 9.966 3.757 1.00 40.34 209 THR A N 1
ATOM 1604 C CA . THR A 1 209 ? -6.405 10.261 4.933 1.00 40.34 209 THR A CA 1
ATOM 1605 C C . THR A 1 209 ? -6.180 8.981 5.723 1.00 40.34 209 THR A C 1
ATOM 1607 O O . THR A 1 209 ? -7.105 8.201 5.968 1.00 40.34 209 THR A O 1
ATOM 1610 N N . SER A 1 210 ? -4.947 8.757 6.146 1.00 49.09 210 SER A N 1
ATOM 1611 C CA . SER A 1 210 ? -4.592 7.728 7.112 1.00 49.09 210 SER A CA 1
ATOM 1612 C C . SER A 1 210 ? -3.882 8.365 8.296 1.00 49.09 210 SER A C 1
ATOM 1614 O O . SER A 1 210 ? -3.175 9.352 8.145 1.00 49.09 210 SER A O 1
ATOM 1616 N N . ALA A 1 211 ? -4.112 7.822 9.484 1.00 50.22 211 ALA A N 1
ATOM 1617 C CA . ALA A 1 211 ? -3.492 8.286 10.714 1.00 50.22 211 ALA A CA 1
ATOM 1618 C C . ALA A 1 211 ? -2.705 7.125 11.325 1.00 50.22 211 ALA A C 1
ATOM 1620 O O . ALA A 1 211 ? -3.246 6.023 11.468 1.00 50.22 211 ALA A O 1
ATOM 1621 N N . THR A 1 212 ? -1.439 7.356 11.668 1.00 52.91 212 THR A N 1
ATOM 1622 C CA . THR A 1 212 ? -0.545 6.359 12.267 1.00 52.91 212 THR A CA 1
ATOM 1623 C C . THR A 1 212 ? 0.029 6.889 13.573 1.00 52.91 212 THR A C 1
ATOM 1625 O O . THR A 1 212 ? 0.642 7.942 13.593 1.00 52.91 212 THR A O 1
ATOM 1628 N N . ALA A 1 213 ? -0.103 6.142 14.663 1.00 55.25 213 ALA A N 1
ATOM 1629 C CA . ALA A 1 213 ? 0.608 6.434 15.901 1.00 55.25 213 ALA A CA 1
ATOM 1630 C C . ALA A 1 213 ? 1.777 5.456 16.060 1.00 55.25 213 ALA A C 1
ATOM 1632 O O . ALA A 1 213 ? 1.588 4.233 15.981 1.00 55.25 213 ALA A O 1
ATOM 1633 N N . ALA A 1 214 ? 2.974 5.987 16.316 1.00 41.81 214 ALA A N 1
ATOM 1634 C CA . ALA A 1 214 ? 4.076 5.198 16.845 1.00 41.81 214 ALA A CA 1
ATOM 1635 C C . ALA A 1 214 ? 3.779 4.896 18.320 1.00 41.81 214 ALA A C 1
ATOM 1637 O O . ALA A 1 214 ? 3.601 5.808 19.124 1.00 41.81 214 ALA A O 1
ATOM 1638 N N . THR A 1 215 ? 3.687 3.620 18.695 1.00 43.00 215 THR A N 1
ATOM 1639 C CA . THR A 1 215 ? 3.602 3.266 20.118 1.00 43.00 215 THR A CA 1
ATOM 1640 C C . THR A 1 215 ? 4.986 3.378 20.749 1.00 43.00 215 THR A C 1
ATOM 1642 O O . THR A 1 215 ? 5.892 2.649 20.348 1.00 43.00 215 THR A O 1
ATOM 1645 N N . ALA A 1 216 ? 5.127 4.255 21.749 1.00 37.06 216 ALA A N 1
ATOM 1646 C CA . ALA A 1 216 ? 6.170 4.131 22.763 1.00 37.06 216 ALA A CA 1
ATOM 1647 C C . ALA A 1 216 ? 6.065 2.748 23.433 1.00 37.06 216 ALA A C 1
ATOM 1649 O O . ALA A 1 216 ? 4.961 2.198 23.516 1.00 37.06 216 ALA A O 1
ATOM 1650 N N . ASP A 1 217 ? 7.214 2.194 23.833 1.00 35.56 217 ASP A N 1
ATOM 1651 C CA . ASP A 1 217 ? 7.391 0.829 24.343 1.00 35.56 217 ASP A CA 1
ATOM 1652 C C . ASP A 1 217 ? 6.182 0.310 25.134 1.00 35.56 217 ASP A C 1
ATOM 1654 O O . ASP A 1 217 ? 5.801 0.848 26.176 1.00 35.56 217 ASP A O 1
ATOM 1658 N N . ARG A 1 218 ? 5.567 -0.760 24.613 1.00 44.94 218 ARG A N 1
ATOM 1659 C CA . ARG A 1 218 ? 4.599 -1.555 25.373 1.00 44.94 218 ARG A CA 1
ATOM 1660 C C . ARG A 1 218 ? 5.384 -2.366 26.418 1.00 44.94 218 ARG A C 1
ATOM 1662 O O . ARG A 1 218 ? 6.332 -3.035 26.002 1.00 44.94 218 ARG A O 1
ATOM 1669 N N . PRO A 1 219 ? 5.011 -2.326 27.710 1.00 36.09 219 PRO A N 1
ATOM 1670 C CA . PRO A 1 219 ? 5.567 -3.229 28.716 1.00 36.09 219 PRO A CA 1
ATOM 1671 C C . PRO A 1 219 ? 5.231 -4.697 28.418 1.00 36.09 219 PRO A C 1
ATOM 1673 O O . PRO A 1 219 ? 4.193 -4.956 27.758 1.00 36.09 219 PRO A O 1
#

Sequence (219 aa):
MPLIDPPLSWRTEFILHRPAAQITGRADCIAVRTDRNPTFHRGHCPLLRGAPADTDLAHRRARFDTLIAAGRPALRHVAIGITTPREGHSLPDRLADDFELDDTAMPALRHDQPLAPPAARRAVAQRQLRPIARAIECDCFLDLQCRGCPPSEPAACRVLRRLQMARSERLARADRGQWFGLWCDGAHDPTCAPPSTASTTSAGFTAATSATAATADRP